Protein AF-A0A8C6WUB5-F1 (afdb_monomer)

Solvent-accessible surface area (backbone atoms only — not comparable to full-atom values): 18473 Å² total; per-residue (Å²): 115,66,67,62,53,52,53,52,47,49,54,52,22,46,50,54,48,37,72,74,33,97,86,48,92,74,78,55,70,72,46,49,56,50,35,52,40,45,75,73,72,44,92,75,86,84,92,67,65,88,89,70,55,73,64,54,35,66,64,42,42,39,58,31,35,44,65,63,60,76,37,96,78,56,79,78,88,82,89,70,97,44,68,73,57,48,53,50,53,39,56,57,39,53,76,66,70,48,93,76,68,76,88,84,84,77,73,90,77,53,92,38,50,48,80,46,61,32,78,42,89,47,92,69,67,71,89,48,47,67,57,56,51,46,42,72,74,41,48,77,73,41,69,26,34,41,34,36,22,87,41,73,70,49,25,52,52,55,45,53,49,54,38,61,79,64,71,65,86,61,97,78,41,39,62,46,74,41,44,88,88,48,55,68,71,56,50,52,54,50,54,45,10,54,68,70,79,44,54,40,32,37,38,29,17,32,72,70,78,51,81,96,67,83,42,49,61,24,32,33,25,37,27,50,40,77,61,51,39,64,64,55,46,54,60,54,48,64,42,27,27,64,71,64,45,79,15,39,26,36,38,36,38,44,71,88,77,81,80,44,39,69,70,43,52,51,60,74,65,51,88,76,78,80,53,96,45,69,70,57,42,65,67,43,53,77,77,51,79,74,80,69,67,79,71,70,71,94,71,91,76,87,78,82,79,74,132

Foldseek 3Di:
DVVVVVVVLLVVLQVVLVVLAPPAPDADPLLSVQLSCVLVVHDDDRPDDPPNPNLCSQLCNQSSCVSSVVDPGDDGDDDDDDPVVLVVSLVVSVSSPPVDDDDDDDDLDQPLEAEAEAEDAADDQVLCVVVLVQCVVQQLNDFAEEEADADPVVLVVNQVVSCVSNVDDDPQDLEDEEEPPDDPVRVVQVLCVLCPNGRHRYYRYHCVVFPPHARQGHQEFEYQADDQEPVSVSRRSSNHCNVVHRHYYYYYHRDPPPRHDPVSVCVNPPPPDHDDHVVCVVVCVVVDPPPPPVCPDDDDDDDDDDD

Mean predicted aligned error: 14.03 Å

Organism: NCBI:txid47308

Nearest PDB structures (foldseek):
  7aud-assembly5_D  TM=6.163E-01  e=2.482E-08  Homo sapiens
  5lst-assembly1_A  TM=5.371E-01  e=3.548E-08  Homo sapiens
  6znq-assembl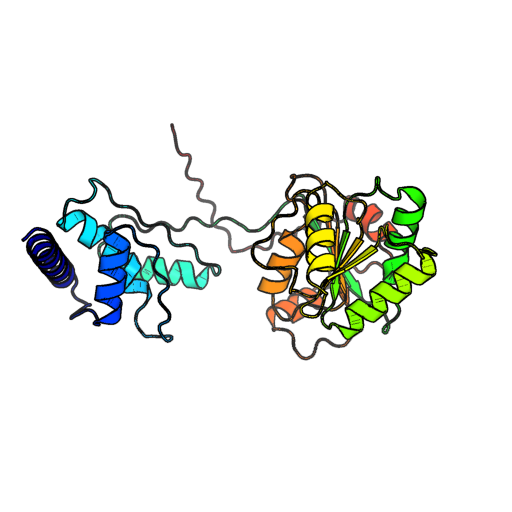y2_B  TM=6.019E-01  e=1.057E-06  Bacillus subtilis subsp. subtilis str. 168
  5suq-assembly1_C  TM=4.543E-01  e=2.741E-06  Saccharomyces cerevisiae S288C
  7nac-assembly1_x  TM=4.740E-01  e=1.145E-05  Saccharomyces cerevisiae BY4741

InterPro domains:
  IPR001650 Helicase, C-terminal domain-like [PF00271] (143-244)
  IPR001650 Helicase, C-terminal domain-like [PS51194] (134-289)
  IPR001650 Helicase, C-terminal domain-like [SM00490] (160-244)
  IPR011545 DEAD/DEAH-box helicase domain [PF00270] (29-99)
  IPR014001 Helicase superfamily 1/2, ATP-binding domain [PS51192] (35-201)
  IPR027417 P-loop containing nucleoside triphosphate hydrolase [G3DSA:3.40.50.300] (1-121)
  IPR027417 P-loop containing nucleoside triphosphate hydrolase [G3DSA:3.40.50.300] (122-303)
  IPR027417 P-loop containing nucleoside triphosphate hydrolase [SSF52540] (42-287)

Radius of gyration: 24.88 Å; Cα contacts (8 Å, |Δi|>4): 379; chains: 1; bounding box: 54×55×68 Å

pLDDT: mean 76.67, std 20.2, range [18.86, 96.81]

Structure (mmCIF, N/CA/C/O backbone):
data_AF-A0A8C6WUB5-F1
#
_entry.id   AF-A0A8C6WUB5-F1
#
loop_
_atom_site.group_PDB
_atom_site.id
_atom_site.type_symbol
_atom_site.label_atom_id
_atom_site.label_alt_id
_atom_site.label_comp_id
_atom_site.label_asym_id
_atom_site.label_entity_id
_atom_site.label_seq_id
_atom_site.pdbx_PDB_ins_code
_atom_site.Cartn_x
_atom_site.Cartn_y
_atom_site.Cartn_z
_atom_site.occupancy
_atom_site.B_iso_or_equiv
_atom_site.auth_seq_id
_atom_site.auth_comp_id
_atom_site.auth_asym_id
_atom_site.auth_atom_id
_atom_site.pdbx_PDB_model_num
ATOM 1 N N . MET A 1 1 ? -17.200 30.124 31.166 1.00 45.41 1 MET A N 1
ATOM 2 C CA . MET A 1 1 ? -18.625 29.744 31.334 1.00 45.41 1 MET A CA 1
ATOM 3 C C . MET A 1 1 ? -19.116 28.577 30.469 1.00 45.41 1 MET A C 1
ATOM 5 O O . MET A 1 1 ? -19.764 27.711 31.039 1.00 45.41 1 MET A O 1
ATOM 9 N N . ALA A 1 2 ? -18.930 28.533 29.138 1.00 54.34 2 ALA A N 1
ATOM 10 C CA . ALA A 1 2 ? -19.285 27.335 28.341 1.00 54.34 2 ALA A CA 1
ATOM 11 C C . ALA A 1 2 ? -18.199 26.245 28.452 1.00 54.34 2 ALA A C 1
ATOM 13 O O . ALA A 1 2 ? -18.484 25.154 28.923 1.00 54.34 2 ALA A O 1
ATOM 14 N N . HIS A 1 3 ? -16.939 26.619 28.202 1.00 58.00 3 HIS A N 1
ATOM 15 C CA . HIS A 1 3 ? -15.769 25.737 28.317 1.00 58.00 3 HIS A CA 1
ATOM 16 C C . HIS A 1 3 ? -15.613 25.081 29.704 1.00 58.00 3 HIS A C 1
ATOM 18 O O . HIS A 1 3 ? -15.389 23.886 29.802 1.00 58.00 3 HIS A O 1
ATOM 24 N N . GLU A 1 4 ? -15.810 25.834 30.794 1.00 58.75 4 GLU A N 1
ATOM 25 C CA . GLU A 1 4 ? -15.743 25.286 32.165 1.00 58.75 4 GLU A CA 1
ATOM 26 C C . GLU A 1 4 ? -16.877 24.295 32.478 1.00 58.75 4 GLU A C 1
ATOM 28 O O . GLU A 1 4 ? -16.713 23.403 33.310 1.00 58.75 4 GLU A O 1
ATOM 33 N N . ARG A 1 5 ? -18.045 24.445 31.833 1.00 61.06 5 ARG A N 1
ATOM 34 C CA . ARG A 1 5 ? -19.163 23.502 31.987 1.00 61.06 5 ARG A CA 1
ATOM 35 C C . ARG A 1 5 ? -18.895 22.210 31.221 1.00 61.06 5 ARG A C 1
ATOM 37 O O . ARG A 1 5 ? -19.166 21.142 31.765 1.00 61.06 5 ARG A O 1
ATOM 44 N N . ASP A 1 6 ? -18.323 22.308 30.024 1.00 69.88 6 ASP A N 1
ATOM 45 C CA . ASP A 1 6 ? -17.955 21.150 29.204 1.00 69.88 6 ASP A CA 1
ATOM 46 C C . ASP A 1 6 ? -16.796 20.354 29.823 1.00 69.88 6 ASP A C 1
ATOM 48 O O . ASP A 1 6 ? -16.875 19.130 29.910 1.00 69.88 6 ASP A O 1
ATOM 52 N N . GLU A 1 7 ? -15.786 21.031 30.373 1.00 76.88 7 GLU A N 1
ATOM 53 C CA . GLU A 1 7 ? -14.657 20.401 31.073 1.00 76.88 7 GLU A CA 1
ATOM 54 C C . GLU A 1 7 ? -15.108 19.685 32.363 1.00 76.88 7 GLU A C 1
ATOM 56 O O . GLU A 1 7 ? -14.663 18.578 32.682 1.00 76.88 7 GLU A O 1
ATOM 61 N N . SER A 1 8 ? -16.057 20.272 33.102 1.00 82.06 8 SER A N 1
ATOM 62 C CA . SER A 1 8 ? -16.662 19.636 34.280 1.00 82.06 8 SER A CA 1
ATOM 63 C C . SER A 1 8 ? -17.481 18.390 33.910 1.00 82.06 8 SER A C 1
ATOM 65 O O . SER A 1 8 ? -17.371 17.352 34.573 1.00 82.06 8 SER A O 1
ATOM 67 N N . LEU A 1 9 ? -18.259 18.463 32.825 1.00 89.81 9 LEU A N 1
ATOM 68 C CA . LEU A 1 9 ? -19.033 17.344 32.279 1.00 89.81 9 LEU A CA 1
ATOM 69 C C . LEU A 1 9 ? -18.133 16.208 31.786 1.00 89.81 9 LEU A C 1
ATOM 71 O O . LEU A 1 9 ? -18.390 15.048 32.114 1.00 89.81 9 LEU A O 1
ATOM 75 N N . PHE A 1 10 ? -17.070 16.531 31.049 1.00 93.56 10 PHE A N 1
ATOM 76 C CA . PHE A 1 10 ? -16.093 15.564 30.556 1.00 93.56 10 PHE A CA 1
ATOM 77 C C . PHE A 1 10 ? -15.430 14.807 31.708 1.00 93.56 10 PHE A C 1
ATOM 79 O O . PHE A 1 10 ? -15.490 13.577 31.759 1.00 93.56 10 PHE A O 1
ATOM 86 N N . ASN A 1 11 ? -14.877 15.526 32.688 1.00 92.81 11 ASN A N 1
ATOM 87 C CA . ASN A 1 11 ? -14.218 14.911 33.840 1.00 92.81 11 ASN A CA 1
ATOM 88 C C . ASN A 1 11 ? -15.180 14.035 34.660 1.00 92.81 11 ASN A C 1
ATOM 90 O O . ASN A 1 11 ? -14.819 12.934 35.079 1.00 92.81 11 ASN A O 1
ATOM 94 N N . SER A 1 12 ? -16.423 14.485 34.854 1.00 93.12 12 SER A N 1
ATOM 95 C CA . SER A 1 12 ? -17.469 13.694 35.515 1.00 93.12 12 SER A CA 1
ATOM 96 C C . SER A 1 12 ? -17.784 12.404 34.748 1.00 93.12 12 SER A C 1
ATOM 98 O O . SER A 1 12 ? -17.825 11.318 35.335 1.00 93.12 12 SER A O 1
ATOM 100 N N . ALA A 1 13 ? -17.934 12.491 33.425 1.00 94.06 13 ALA A N 1
ATOM 101 C CA . ALA A 1 13 ? -18.203 11.339 32.573 1.00 94.06 13 ALA A CA 1
ATOM 102 C C . ALA A 1 13 ? -17.044 10.337 32.571 1.00 94.06 13 ALA A C 1
ATOM 104 O O . ALA A 1 13 ? -17.283 9.139 32.720 1.00 94.06 13 ALA A O 1
ATOM 105 N N . VAL A 1 14 ? -15.798 10.807 32.466 1.00 94.06 14 VAL A N 1
ATOM 106 C CA . VAL A 1 14 ? -14.601 9.959 32.552 1.00 94.06 14 VAL A CA 1
ATOM 107 C C . VAL A 1 14 ? -14.557 9.233 33.891 1.00 94.06 14 VAL A C 1
ATOM 109 O O . VAL A 1 14 ? -14.418 8.013 33.907 1.00 94.06 14 VAL A O 1
ATOM 112 N N . ASN A 1 15 ? -14.744 9.942 35.006 1.00 92.56 15 ASN A N 1
ATOM 113 C CA . ASN A 1 15 ? -14.757 9.324 36.332 1.00 92.56 15 ASN A CA 1
ATOM 114 C C . ASN A 1 15 ? -15.881 8.291 36.473 1.00 92.56 15 ASN A C 1
ATOM 116 O O . ASN A 1 15 ? -15.654 7.214 37.020 1.00 92.56 15 ASN A O 1
ATOM 120 N N . SER A 1 16 ? -17.073 8.571 35.935 1.00 91.62 16 SER A N 1
ATOM 121 C CA . SER A 1 16 ? -18.156 7.584 35.915 1.00 91.62 16 SER A CA 1
ATOM 122 C C . SER A 1 16 ? -17.782 6.346 35.108 1.00 91.62 16 SER A C 1
ATOM 124 O O . SER A 1 16 ? -18.057 5.247 35.574 1.00 91.62 16 SER A O 1
ATOM 126 N N . VAL A 1 17 ? -17.172 6.501 33.929 1.00 91.50 17 VAL A N 1
ATOM 127 C CA . VAL A 1 17 ? -16.727 5.354 33.130 1.00 91.50 17 VAL A CA 1
ATOM 128 C C . VAL A 1 17 ? -15.672 4.565 33.892 1.00 91.50 17 VAL A C 1
ATOM 130 O O . VAL A 1 17 ? -15.807 3.358 33.986 1.00 91.50 17 VAL A O 1
ATOM 133 N N . LEU A 1 18 ? -14.661 5.214 34.468 1.00 91.19 18 LEU A N 1
ATOM 134 C CA . LEU A 1 18 ? -13.593 4.535 35.207 1.00 91.19 18 LEU A CA 1
ATOM 135 C C . LEU A 1 18 ? -14.113 3.768 36.429 1.00 91.19 18 LEU A C 1
ATOM 137 O O . LEU A 1 18 ? -13.651 2.661 36.677 1.00 91.19 18 LEU A O 1
ATOM 141 N N . ASN A 1 19 ? -15.109 4.301 37.142 1.00 88.56 19 ASN A N 1
ATOM 142 C CA . ASN A 1 19 ? -15.756 3.591 38.250 1.00 88.56 19 ASN A CA 1
ATOM 143 C C . ASN A 1 19 ? -16.492 2.322 37.793 1.00 88.56 19 ASN A C 1
ATOM 145 O O . ASN A 1 19 ? -16.552 1.351 38.542 1.00 88.56 19 ASN A O 1
ATOM 149 N N . ASP A 1 20 ? -17.008 2.316 36.561 1.00 86.00 20 ASP A N 1
ATOM 150 C CA . ASP A 1 20 ? -17.627 1.140 35.946 1.00 86.00 20 ASP A CA 1
ATOM 151 C C . ASP A 1 20 ? -16.561 0.120 35.453 1.00 86.00 20 ASP A C 1
ATOM 153 O O . ASP A 1 20 ? -16.904 -0.994 35.049 1.00 86.00 20 ASP A O 1
ATOM 157 N N . GLN A 1 21 ? -15.261 0.465 35.483 1.00 81.94 21 GLN A N 1
ATOM 158 C CA . GLN A 1 21 ? -14.147 -0.375 35.019 1.00 81.94 21 GLN A CA 1
ATOM 159 C C . GLN A 1 21 ? -13.254 -0.866 36.172 1.00 81.94 21 GLN A C 1
ATOM 161 O O . GLN A 1 21 ? -12.392 -0.152 36.678 1.00 81.94 21 GLN A O 1
ATOM 166 N N . ASN A 1 22 ? -13.334 -2.157 36.504 1.00 71.06 22 ASN A N 1
ATOM 167 C CA . ASN A 1 22 ? -12.573 -2.756 37.616 1.00 71.06 22 ASN A CA 1
ATOM 168 C C . ASN A 1 22 ? -11.036 -2.746 37.449 1.00 71.06 22 ASN A C 1
ATOM 170 O O . ASN A 1 22 ? -10.306 -2.998 38.409 1.00 71.06 22 ASN A O 1
ATOM 174 N N . HIS A 1 23 ? -10.522 -2.490 36.243 1.00 79.50 23 HIS A N 1
ATOM 175 C CA . HIS A 1 23 ? -9.097 -2.638 35.915 1.00 79.50 23 HIS A CA 1
ATOM 176 C C . HIS A 1 23 ? -8.373 -1.322 35.603 1.00 79.50 23 HIS A C 1
ATOM 178 O O . HIS A 1 23 ? -7.148 -1.327 35.466 1.00 79.50 23 HIS A O 1
ATOM 184 N N . ILE A 1 24 ? -9.085 -0.193 35.513 1.00 83.56 24 ILE A N 1
ATOM 185 C CA . ILE A 1 24 ? -8.497 1.101 35.145 1.00 83.56 24 ILE A CA 1
ATOM 186 C C . ILE A 1 24 ? -8.707 2.090 36.289 1.00 83.56 24 ILE A C 1
ATOM 188 O O . ILE A 1 24 ? -9.796 2.611 36.480 1.00 83.56 24 ILE A O 1
ATOM 192 N N . LYS A 1 25 ? -7.638 2.375 37.040 1.00 82.69 25 LYS A N 1
ATOM 193 C CA . LYS A 1 25 ? -7.703 3.293 38.190 1.00 82.69 25 LYS A CA 1
ATOM 194 C C . LYS A 1 25 ? -7.749 4.766 37.787 1.00 82.69 25 LYS A C 1
ATOM 196 O O . LYS A 1 25 ? -8.402 5.562 38.446 1.00 82.69 25 LYS A O 1
ATOM 201 N N . SER A 1 26 ? -7.001 5.139 36.752 1.00 90.25 26 SER A N 1
ATOM 202 C CA . SER A 1 26 ? -6.919 6.513 36.260 1.00 90.25 26 SER A CA 1
ATOM 203 C C . SER A 1 26 ? -6.359 6.554 34.841 1.00 90.25 26 SER A C 1
ATOM 205 O O . SER A 1 26 ? -5.682 5.623 34.393 1.00 90.25 26 SER A O 1
ATOM 207 N N . LEU A 1 27 ? -6.632 7.655 34.142 1.00 92.38 27 LEU A N 1
ATOM 208 C CA . LEU A 1 27 ? -6.002 7.981 32.867 1.00 92.38 27 LEU A CA 1
ATOM 209 C C . LEU A 1 27 ? -4.819 8.922 33.087 1.00 92.38 27 LEU A C 1
ATOM 211 O O . LEU A 1 27 ? -4.839 9.792 33.957 1.00 92.38 27 LEU A O 1
ATOM 215 N N . LYS A 1 28 ? -3.775 8.752 32.276 1.00 94.94 28 LYS A N 1
ATOM 216 C CA . LYS A 1 28 ? -2.637 9.675 32.243 1.00 94.94 28 LYS A CA 1
ATOM 217 C C . LYS A 1 28 ? -3.064 11.003 31.606 1.00 94.94 28 LYS A C 1
ATOM 219 O O . LYS A 1 28 ? -3.923 10.983 30.722 1.00 94.94 28 LYS A O 1
ATOM 224 N N . PRO A 1 29 ? -2.409 12.131 31.939 1.00 94.81 29 PRO A N 1
ATOM 225 C CA . PRO A 1 29 ? -2.760 13.442 31.389 1.00 94.81 29 PRO A CA 1
ATOM 226 C C . PRO A 1 29 ? -2.837 13.457 29.859 1.00 94.81 29 PRO A C 1
ATOM 228 O O . PRO A 1 29 ? -3.822 13.906 29.293 1.00 94.81 29 PRO A O 1
ATOM 231 N N . GLN A 1 30 ? -1.862 12.850 29.176 1.00 95.38 30 GLN A N 1
ATOM 232 C CA . GLN A 1 30 ? -1.833 12.805 27.711 1.00 95.38 30 GLN A CA 1
ATOM 233 C C . GLN A 1 30 ? -2.962 11.952 27.109 1.00 95.38 30 GLN A C 1
ATOM 235 O O . GLN A 1 30 ? -3.365 12.192 25.976 1.00 95.38 30 GLN A O 1
ATOM 240 N N . GLN A 1 31 ? -3.467 10.950 27.839 1.00 96.00 31 GLN A N 1
ATOM 241 C CA . GLN A 1 31 ? -4.625 10.165 27.399 1.00 96.00 31 GLN A CA 1
ATOM 242 C C . GLN A 1 31 ? -5.916 10.970 27.546 1.00 96.00 31 GLN A C 1
ATOM 244 O O . GLN A 1 31 ? -6.752 10.901 26.655 1.00 96.00 31 GLN A O 1
ATOM 249 N N . LEU A 1 32 ? -6.055 11.737 28.636 1.00 95.31 32 LEU A N 1
ATOM 250 C CA . LEU A 1 32 ? -7.195 12.631 28.858 1.00 95.31 32 LEU A CA 1
ATOM 251 C C . LEU A 1 32 ? -7.261 13.707 27.780 1.00 95.31 32 LEU A C 1
ATOM 253 O O . LEU A 1 32 ? -8.278 13.807 27.108 1.00 95.31 32 LEU A O 1
ATOM 257 N N . THR A 1 33 ? -6.154 14.415 27.540 1.00 95.06 33 THR A N 1
ATOM 258 C CA . THR A 1 33 ? -6.078 15.452 26.501 1.00 95.06 33 THR A CA 1
ATOM 259 C C . THR A 1 33 ? -6.422 14.897 25.118 1.00 95.06 33 THR A C 1
ATOM 261 O O . THR A 1 33 ? -7.192 15.500 24.381 1.00 95.06 33 THR A O 1
ATOM 264 N N . ALA A 1 34 ? -5.888 13.722 24.763 1.00 95.94 34 ALA A N 1
ATOM 265 C CA . ALA A 1 34 ? -6.181 13.094 23.477 1.00 95.94 34 ALA A CA 1
ATOM 266 C C . ALA A 1 34 ? -7.645 12.639 23.359 1.00 95.94 34 ALA A C 1
ATOM 268 O O . ALA A 1 34 ? -8.239 12.758 22.292 1.00 95.94 34 ALA A O 1
ATOM 269 N N . LEU A 1 35 ? -8.224 12.109 24.440 1.00 95.75 35 LEU A N 1
ATOM 270 C CA . LEU A 1 35 ? -9.618 11.674 24.479 1.00 95.75 35 LEU A CA 1
ATOM 271 C C . LEU A 1 35 ? -10.583 12.862 24.389 1.00 95.75 35 LEU A C 1
ATOM 273 O O . LEU A 1 35 ? -11.555 12.793 23.642 1.00 95.75 35 LEU A O 1
ATOM 277 N N . GLU A 1 36 ? -10.312 13.936 25.124 1.00 95.38 36 GLU A N 1
ATOM 278 C CA . GLU A 1 36 ? -11.108 15.163 25.105 1.00 95.38 36 GLU A CA 1
ATOM 279 C C . GLU A 1 36 ? -11.111 15.791 23.709 1.00 95.38 36 GLU A C 1
ATOM 281 O O . GLU A 1 36 ? -12.179 15.981 23.132 1.00 95.38 36 GLU A O 1
ATOM 286 N N . ALA A 1 37 ? -9.930 15.996 23.113 1.00 94.19 37 ALA A N 1
ATOM 287 C CA . ALA A 1 37 ? -9.803 16.517 21.752 1.00 94.19 37 ALA A CA 1
ATOM 288 C C . ALA A 1 37 ? -10.533 15.629 20.724 1.00 94.19 37 ALA A C 1
ATOM 290 O O . ALA A 1 37 ? -11.285 16.124 19.883 1.00 94.19 37 ALA A O 1
ATOM 291 N N . PHE A 1 38 ? -10.400 14.301 20.841 1.00 93.50 38 PHE A N 1
ATOM 292 C CA . PHE A 1 38 ? -11.095 13.354 19.965 1.00 93.50 38 PHE A CA 1
ATOM 293 C C . PHE A 1 38 ? -12.627 13.463 20.078 1.00 93.50 38 PHE A C 1
ATOM 295 O O . PHE A 1 38 ? -13.327 13.463 19.064 1.00 93.50 38 PHE A O 1
ATOM 302 N N . LEU A 1 39 ? -13.173 13.589 21.294 1.00 93.50 39 LEU A N 1
ATOM 303 C CA . LEU A 1 39 ? -14.618 13.750 21.513 1.00 93.50 39 LEU A CA 1
ATOM 304 C C . LEU A 1 39 ? -15.140 15.127 21.083 1.00 93.50 39 LEU A C 1
ATOM 306 O O . LEU A 1 39 ? -16.286 15.226 20.636 1.00 93.50 39 LEU A O 1
ATOM 310 N N . SER A 1 40 ? -14.287 16.150 21.132 1.00 91.38 40 SER A N 1
ATOM 311 C CA . SER A 1 40 ? -14.532 17.492 20.590 1.00 91.38 40 SER A CA 1
ATOM 312 C C . SER A 1 40 ? -14.463 17.562 19.059 1.00 91.38 40 SER A C 1
ATOM 314 O O . SER A 1 40 ? -14.666 18.632 18.489 1.00 91.38 40 SER A O 1
ATOM 316 N N . LYS A 1 41 ? -14.273 16.418 18.382 1.00 90.38 41 LYS A N 1
ATOM 317 C CA . LYS A 1 41 ? -14.181 16.276 16.917 1.00 90.38 41 LYS A CA 1
ATOM 318 C C . LYS A 1 41 ? -12.928 16.914 16.311 1.00 90.38 41 LYS A C 1
ATOM 320 O O . LYS A 1 41 ? -12.950 17.320 15.151 1.00 90.38 41 LYS A O 1
ATOM 325 N N . GLU A 1 42 ? -11.848 16.991 17.078 1.00 91.62 42 GLU A N 1
ATOM 326 C CA . GLU A 1 42 ? -10.545 17.419 16.577 1.00 91.62 42 GLU A CA 1
ATOM 327 C C . GLU A 1 42 ? -9.743 16.230 16.029 1.00 91.62 42 GLU A C 1
ATOM 329 O O . GLU A 1 42 ? -9.853 15.099 16.515 1.00 91.62 42 GLU A O 1
ATOM 334 N N . ASP A 1 43 ? -8.894 16.493 15.033 1.00 91.81 43 ASP A N 1
ATOM 335 C CA . ASP A 1 43 ? -7.938 15.509 14.530 1.00 91.81 43 ASP A CA 1
ATOM 336 C C . ASP A 1 43 ? -6.780 15.346 15.525 1.00 91.81 43 ASP A C 1
ATOM 338 O O . ASP A 1 43 ? -5.991 16.265 15.754 1.00 91.81 43 ASP A O 1
ATOM 342 N N . VAL A 1 44 ? -6.647 14.151 16.106 1.00 90.75 44 VAL A N 1
ATOM 343 C CA . VAL A 1 44 ? -5.650 13.871 17.150 1.00 90.75 44 VAL A CA 1
ATOM 344 C C . VAL A 1 44 ? -4.530 12.977 16.627 1.00 90.75 44 VAL A C 1
ATOM 346 O O . VAL A 1 44 ? -4.747 11.816 16.277 1.00 90.75 44 VAL A O 1
ATOM 349 N N . PHE A 1 45 ? -3.291 13.476 16.674 1.00 93.81 45 PHE A N 1
ATOM 350 C CA . PHE A 1 45 ? -2.088 12.678 16.425 1.00 93.81 45 PHE A CA 1
ATOM 351 C C . PHE A 1 45 ? -1.333 12.377 17.730 1.00 93.81 45 PHE A C 1
ATOM 353 O O . PHE A 1 45 ? -0.536 13.177 18.219 1.00 93.81 45 PHE A O 1
ATOM 360 N N . ALA A 1 46 ? -1.586 11.202 18.316 1.00 88.69 46 ALA A N 1
ATOM 361 C CA . ALA A 1 46 ? -1.027 10.811 19.612 1.00 88.69 46 ALA A CA 1
ATOM 362 C C . ALA A 1 46 ? 0.337 10.097 19.490 1.00 88.69 46 ALA A C 1
ATOM 364 O O . ALA A 1 46 ? 0.411 8.871 19.353 1.00 88.69 46 ALA A O 1
ATOM 365 N N . LEU A 1 47 ? 1.436 10.848 19.618 1.00 91.94 47 LEU A N 1
ATOM 366 C CA . LEU A 1 47 ? 2.798 10.300 19.650 1.00 91.94 47 LEU A CA 1
ATOM 367 C C . LEU A 1 47 ? 3.191 9.854 21.071 1.00 91.94 47 LEU A C 1
ATOM 369 O O . LEU A 1 47 ? 3.807 10.597 21.832 1.00 91.94 47 LEU A O 1
ATOM 373 N N . LEU A 1 48 ? 2.825 8.624 21.440 1.00 89.50 48 LEU A N 1
ATOM 374 C CA . LEU A 1 48 ? 3.076 8.057 22.774 1.00 89.50 48 LEU A CA 1
ATOM 375 C C . LEU A 1 48 ? 3.882 6.745 22.674 1.00 89.50 48 LEU A C 1
ATOM 377 O O . LEU A 1 48 ? 3.671 5.978 21.728 1.00 89.50 48 LEU A O 1
ATOM 381 N N . PRO A 1 49 ? 4.762 6.415 23.641 1.00 83.44 49 PRO A N 1
ATOM 382 C CA . PRO A 1 49 ? 5.601 5.215 23.580 1.00 83.44 49 PRO A CA 1
ATOM 383 C C . PRO A 1 49 ? 4.792 3.909 23.664 1.00 83.44 49 PRO A C 1
ATOM 385 O O . PRO A 1 49 ? 3.612 3.880 24.041 1.00 83.44 49 PRO A O 1
ATOM 388 N N . THR A 1 50 ? 5.395 2.791 23.260 1.00 78.00 50 THR A N 1
ATOM 389 C CA . THR A 1 50 ? 4.800 1.450 23.412 1.00 78.00 50 THR A CA 1
ATOM 390 C C . THR A 1 50 ? 4.542 1.150 24.892 1.00 78.00 50 THR A C 1
ATOM 392 O O . THR A 1 50 ? 5.281 1.602 25.759 1.00 78.00 50 THR A O 1
ATOM 395 N N . GLY A 1 51 ? 3.438 0.465 25.202 1.00 81.38 51 GLY A N 1
ATOM 396 C CA . GLY A 1 51 ? 3.023 0.210 26.589 1.00 81.38 51 GLY A CA 1
ATOM 397 C C . GLY A 1 51 ? 2.411 1.414 27.319 1.00 81.38 51 GLY A C 1
ATOM 398 O O . GLY A 1 51 ? 1.918 1.263 28.431 1.00 81.38 51 GLY A O 1
ATOM 399 N N . PHE A 1 52 ? 2.354 2.606 26.706 1.00 87.38 52 PHE A N 1
ATOM 400 C CA . PHE A 1 52 ? 1.766 3.783 27.360 1.00 87.38 52 PHE A CA 1
ATOM 401 C C . PHE A 1 52 ? 0.260 3.649 27.642 1.00 87.38 52 PHE A C 1
ATOM 403 O O . PHE A 1 52 ? -0.247 4.360 28.508 1.00 87.38 52 PHE A O 1
ATOM 410 N N . GLY A 1 53 ? -0.428 2.739 26.942 1.00 89.06 53 GLY A N 1
ATOM 411 C CA . GLY A 1 53 ? -1.880 2.558 27.016 1.00 89.06 53 GLY A CA 1
ATOM 412 C C . GLY A 1 53 ? -2.646 3.365 25.965 1.00 89.06 53 GLY A C 1
ATOM 413 O O . GLY A 1 53 ? -3.755 3.811 26.230 1.00 89.06 53 GLY A O 1
ATOM 414 N N . LYS A 1 54 ? -2.057 3.586 24.779 1.00 92.19 54 LYS A N 1
ATOM 415 C CA . LYS A 1 54 ? -2.675 4.355 23.679 1.00 92.19 54 LYS A CA 1
ATOM 416 C C . LYS A 1 54 ? -4.093 3.884 23.336 1.00 92.19 54 LYS A C 1
ATOM 418 O O . LYS A 1 54 ? -4.954 4.714 23.081 1.00 92.19 54 LYS A O 1
ATOM 423 N N . SER A 1 55 ? -4.335 2.572 23.381 1.00 90.69 55 SER A N 1
ATOM 424 C CA . SER A 1 55 ? -5.634 1.981 23.050 1.00 90.69 55 SER A CA 1
ATOM 425 C C . SER A 1 55 ? -6.785 2.467 23.923 1.00 90.69 55 SER A C 1
ATOM 427 O O . SER A 1 55 ? -7.898 2.613 23.427 1.00 90.69 55 SER A O 1
ATOM 429 N N . LEU A 1 56 ? -6.509 2.809 25.186 1.00 91.31 56 LEU A N 1
ATOM 430 C CA . LEU A 1 56 ? -7.532 3.293 26.115 1.00 91.31 56 LEU A CA 1
ATOM 431 C C . LEU A 1 56 ? -8.224 4.565 25.617 1.00 91.31 56 LEU A C 1
ATOM 433 O O . LEU A 1 56 ? -9.390 4.772 25.931 1.00 91.31 56 LEU A O 1
ATOM 437 N N . ILE A 1 57 ? -7.534 5.382 24.813 1.00 92.69 57 ILE A N 1
ATOM 438 C CA . ILE A 1 57 ? -8.085 6.619 24.248 1.00 92.69 57 ILE A CA 1
ATOM 439 C C . ILE A 1 57 ? -9.310 6.287 23.384 1.00 92.69 57 ILE A C 1
ATOM 441 O O . ILE A 1 57 ? -10.408 6.755 23.660 1.00 92.69 57 ILE A O 1
ATOM 445 N N . TYR A 1 58 ? -9.162 5.415 22.385 1.00 90.94 58 TYR A N 1
ATOM 446 C CA . TYR A 1 58 ? -10.269 5.065 21.489 1.00 90.94 58 TYR A CA 1
ATOM 447 C C . TYR A 1 58 ? -11.211 3.995 22.063 1.00 90.94 58 TYR A C 1
ATOM 449 O O . TYR A 1 58 ? -12.372 3.936 21.665 1.00 90.94 58 TYR A O 1
ATOM 457 N N . GLN A 1 59 ? -10.754 3.167 23.010 1.00 90.50 59 GLN A N 1
ATOM 458 C CA . GLN A 1 59 ? -11.596 2.162 23.674 1.00 90.50 59 GLN A CA 1
ATOM 459 C C . GLN A 1 59 ? -12.593 2.788 24.661 1.00 90.50 59 GLN A C 1
ATOM 461 O O . GLN A 1 59 ? -13.732 2.332 24.741 1.00 90.50 59 GLN A O 1
ATOM 466 N N . LEU A 1 60 ? -12.199 3.835 25.397 1.00 91.69 60 LEU A N 1
ATOM 467 C CA . LEU A 1 60 ? -13.092 4.520 26.341 1.00 91.69 60 LEU A CA 1
ATOM 468 C C . LEU A 1 60 ? -13.956 5.594 25.676 1.00 91.69 60 LEU A C 1
ATOM 470 O O . LEU A 1 60 ? -15.025 5.910 26.198 1.00 91.69 60 LEU A O 1
ATOM 474 N N . ALA A 1 61 ? -13.544 6.117 24.517 1.00 93.25 61 ALA A N 1
ATOM 475 C CA . ALA A 1 61 ? -14.288 7.127 23.767 1.00 93.25 61 ALA A CA 1
ATOM 476 C C . ALA A 1 61 ? -15.795 6.842 23.614 1.00 93.25 61 ALA A C 1
ATOM 478 O O . ALA A 1 61 ? -16.581 7.719 23.977 1.00 93.25 61 ALA A O 1
ATOM 479 N N . PRO A 1 62 ? -16.258 5.656 23.165 1.00 91.69 62 PRO A N 1
ATOM 480 C CA . PRO A 1 62 ? -17.693 5.415 23.027 1.00 91.69 62 PRO A CA 1
ATOM 481 C C . PRO A 1 62 ? -18.422 5.383 24.380 1.00 91.69 62 PRO A C 1
ATOM 483 O O . PRO A 1 62 ? -19.569 5.816 24.466 1.00 91.69 62 PRO A O 1
ATOM 486 N N . LEU A 1 63 ? -17.768 4.936 25.456 1.00 90.12 63 LEU A N 1
ATOM 487 C CA . LEU A 1 63 ? -18.358 4.914 26.799 1.00 90.12 63 LEU A CA 1
ATOM 488 C C . LEU A 1 63 ? -18.522 6.330 27.355 1.00 90.12 63 LEU A C 1
ATOM 490 O O . LEU A 1 63 ? -19.596 6.687 27.842 1.00 90.12 63 LEU A O 1
ATOM 494 N N . VAL A 1 64 ? -17.475 7.149 27.240 1.00 93.12 64 VAL A N 1
ATOM 495 C CA . VAL A 1 64 ? -17.485 8.541 27.707 1.00 93.12 64 VAL A CA 1
ATOM 496 C C . VAL A 1 64 ? -18.472 9.362 26.881 1.00 93.12 64 VAL A C 1
ATOM 498 O O . VAL A 1 64 ? -19.307 10.058 27.452 1.00 93.12 64 VAL A O 1
ATOM 501 N N . ALA A 1 65 ? -18.488 9.188 25.558 1.00 92.44 65 ALA A N 1
ATOM 502 C CA . ALA A 1 65 ? -19.454 9.841 24.680 1.00 92.44 65 ALA A CA 1
ATOM 503 C C . ALA A 1 65 ? -20.910 9.487 25.027 1.00 92.44 65 ALA A C 1
ATOM 505 O O . ALA A 1 65 ? -21.781 10.358 24.980 1.00 92.44 65 ALA A O 1
ATOM 506 N N . LYS A 1 66 ? -21.177 8.228 25.408 1.00 90.19 66 LYS A N 1
ATOM 507 C CA . LYS A 1 66 ? -22.500 7.779 25.870 1.00 90.19 66 LYS A CA 1
ATOM 508 C C . LYS A 1 66 ? -22.884 8.451 27.192 1.00 90.19 66 LYS A C 1
ATOM 510 O O . LYS A 1 66 ? -24.003 8.940 27.306 1.00 90.19 66 LYS A O 1
ATOM 515 N N . LYS A 1 67 ? -21.972 8.525 28.171 1.00 91.50 67 LYS A N 1
ATOM 516 C CA . LYS A 1 67 ? -22.213 9.194 29.470 1.00 91.50 67 LYS A CA 1
ATOM 517 C C . LYS A 1 67 ? -22.427 10.701 29.318 1.00 91.50 67 LYS A C 1
ATOM 519 O O . LYS A 1 67 ? -23.298 11.259 29.975 1.00 91.50 67 LYS A O 1
ATOM 524 N N . MET A 1 68 ? -21.692 11.339 28.411 1.00 93.06 68 MET A N 1
ATOM 525 C CA . MET A 1 68 ? -21.866 12.751 28.055 1.00 93.06 68 MET A CA 1
ATOM 526 C C . MET A 1 68 ? -23.103 13.010 27.181 1.00 93.06 68 MET A C 1
ATOM 528 O O . MET A 1 68 ? -23.387 14.157 26.857 1.00 93.06 68 MET A O 1
ATOM 532 N N . SER A 1 69 ? -23.846 11.968 26.785 1.00 92.25 69 SER A N 1
ATOM 533 C CA . SER A 1 69 ? -24.998 12.068 25.877 1.00 92.25 69 SER A CA 1
ATOM 534 C C . SER A 1 69 ? -24.676 12.741 24.531 1.00 92.25 69 SER A C 1
ATOM 536 O O . SER A 1 69 ? -25.558 13.324 23.905 1.00 92.25 69 SER A O 1
ATOM 538 N N . LEU A 1 70 ? -23.427 12.633 24.056 1.00 88.69 70 LEU A N 1
ATOM 539 C CA . LEU A 1 70 ? -23.000 13.201 22.767 1.00 88.69 70 LEU A CA 1
ATOM 540 C C . LEU A 1 70 ? -23.648 12.470 21.586 1.00 88.69 70 LEU A C 1
ATOM 542 O O . LEU A 1 70 ? -23.958 13.077 20.563 1.00 88.69 70 LEU A O 1
ATOM 546 N N . TYR A 1 71 ? -23.862 11.160 21.733 1.00 85.31 71 TYR A N 1
ATOM 547 C CA . TYR A 1 71 ? -24.463 10.301 20.718 1.00 85.31 71 TYR A CA 1
ATOM 548 C C . TYR A 1 71 ? -25.360 9.248 21.365 1.00 85.31 71 TYR A C 1
ATOM 550 O O . TYR A 1 71 ? -25.052 8.724 22.434 1.00 85.31 71 TYR A O 1
ATOM 558 N N . LYS A 1 72 ? -26.441 8.873 20.671 1.00 83.25 72 LYS A N 1
ATOM 559 C CA . LYS A 1 72 ? -27.355 7.809 21.115 1.00 83.25 72 LYS A CA 1
ATOM 560 C C . LYS A 1 72 ? -26.667 6.437 21.149 1.00 83.25 72 LYS A C 1
ATOM 562 O O . LYS A 1 72 ? -26.810 5.711 22.124 1.00 83.25 72 LYS A O 1
ATOM 567 N N . ASN A 1 73 ? -25.913 6.120 20.092 1.00 84.12 73 ASN A N 1
ATOM 568 C CA . ASN A 1 73 ? -25.184 4.861 19.908 1.00 84.12 73 ASN A CA 1
ATOM 569 C C . ASN A 1 73 ? -23.777 5.159 19.357 1.00 84.12 73 ASN A C 1
ATOM 571 O O . ASN A 1 73 ? -23.577 5.095 18.143 1.00 84.12 73 ASN A O 1
ATOM 575 N N . PRO A 1 74 ? -22.817 5.564 20.202 1.00 86.25 74 PRO A N 1
ATOM 576 C CA . PRO A 1 74 ? -21.468 5.875 19.746 1.00 86.25 74 PRO A CA 1
ATOM 577 C C . PRO A 1 74 ? -20.742 4.611 19.269 1.00 86.25 74 PRO A C 1
ATOM 579 O O . PRO A 1 74 ? -20.721 3.594 19.962 1.00 86.25 74 PRO A O 1
ATOM 582 N N . VAL A 1 75 ? -20.120 4.696 18.093 1.00 85.81 75 VAL A N 1
ATOM 583 C CA . VAL A 1 75 ? -19.315 3.630 17.483 1.00 85.81 75 VAL A CA 1
ATOM 584 C C . VAL A 1 75 ? -17.940 4.193 17.159 1.00 85.81 75 VAL A C 1
ATOM 586 O O . VAL A 1 75 ? -17.830 5.300 16.636 1.00 85.81 75 VAL A O 1
ATOM 589 N N . VAL A 1 76 ? -16.895 3.419 17.447 1.00 87.25 76 VAL A N 1
ATOM 590 C CA . VAL A 1 76 ? -15.520 3.735 17.055 1.00 87.25 76 VAL A CA 1
ATOM 591 C C . VAL A 1 76 ? -15.018 2.647 16.120 1.00 87.25 76 VAL A C 1
ATOM 593 O O . VAL A 1 76 ? -15.088 1.462 16.443 1.00 87.25 76 VAL A O 1
ATOM 596 N N . VAL A 1 77 ? -14.507 3.057 14.961 1.00 86.50 77 VAL A N 1
ATOM 597 C CA . VAL A 1 77 ? -13.857 2.164 14.000 1.00 86.50 77 VAL A CA 1
ATOM 598 C C . VAL A 1 77 ? -12.352 2.248 14.215 1.00 86.50 77 VAL A C 1
ATOM 600 O O . VAL A 1 77 ? -11.766 3.324 14.119 1.00 86.50 77 VAL A O 1
ATOM 603 N N . VAL A 1 78 ? -11.726 1.108 14.506 1.00 83.88 78 VAL A N 1
ATOM 604 C CA . VAL A 1 78 ? -10.275 1.002 14.696 1.00 83.88 78 VAL A CA 1
ATOM 605 C C . VAL A 1 78 ? -9.689 0.228 13.525 1.00 83.88 78 VAL A C 1
ATOM 607 O O . VAL A 1 78 ? -10.007 -0.943 13.328 1.00 83.88 78 VAL A O 1
ATOM 610 N N . VAL A 1 79 ? -8.819 0.876 12.754 1.00 79.38 79 VAL A N 1
ATOM 611 C CA . VAL A 1 79 ? -8.097 0.237 11.648 1.00 79.38 79 VAL A CA 1
ATOM 612 C C . VAL A 1 79 ? -6.762 -0.284 12.173 1.00 79.38 79 VAL A C 1
ATOM 614 O O . VAL A 1 79 ? -5.983 0.471 12.754 1.00 79.38 79 VAL A O 1
ATOM 617 N N . SER A 1 80 ? -6.497 -1.577 11.986 1.00 71.75 80 SER A N 1
ATOM 618 C CA . SER A 1 80 ? -5.269 -2.233 12.441 1.00 71.75 80 SER A CA 1
ATOM 619 C C . SER A 1 80 ? -4.720 -3.158 11.351 1.00 71.75 80 SER A C 1
ATOM 621 O O . SER A 1 80 ? -5.507 -3.868 10.729 1.00 71.75 80 SER A O 1
ATOM 623 N N . PRO A 1 81 ? -3.397 -3.169 11.100 1.00 54.06 81 PRO A N 1
ATOM 624 C CA . PRO A 1 81 ? -2.814 -3.944 10.005 1.00 54.06 81 PRO A CA 1
ATOM 625 C C . PRO A 1 81 ? -2.649 -5.442 10.309 1.00 54.06 81 PRO A C 1
ATOM 627 O O . PRO A 1 81 ? -2.467 -6.228 9.384 1.00 54.06 81 PRO A O 1
ATOM 630 N N . LEU A 1 82 ? -2.679 -5.856 11.582 1.00 64.38 82 LEU A N 1
ATOM 631 C CA . LEU A 1 82 ? -2.335 -7.222 11.996 1.00 64.38 82 LEU A CA 1
ATOM 632 C C . LEU A 1 82 ? -3.500 -7.904 12.714 1.00 64.38 82 LEU A C 1
ATOM 634 O O . LEU A 1 82 ? -3.991 -7.390 13.717 1.00 64.38 82 LEU A O 1
ATOM 638 N N . LEU A 1 83 ? -3.857 -9.116 12.274 1.00 63.69 83 LEU A N 1
ATOM 639 C CA . LEU A 1 83 ? -4.907 -9.935 12.898 1.00 63.69 83 LEU A CA 1
ATOM 640 C C . LEU A 1 83 ? -4.663 -10.164 14.392 1.00 63.69 83 LEU A C 1
ATOM 642 O O . LEU A 1 83 ? -5.554 -9.914 15.195 1.00 63.69 83 LEU A O 1
ATOM 646 N N . ALA A 1 84 ? -3.439 -10.538 14.777 1.00 65.56 84 ALA A N 1
ATOM 647 C CA . ALA A 1 84 ? -3.082 -10.739 16.183 1.00 65.56 84 ALA A CA 1
ATOM 648 C C . ALA A 1 84 ? -3.310 -9.471 17.027 1.00 65.56 84 ALA A C 1
ATOM 650 O O . ALA A 1 84 ? -3.743 -9.545 18.176 1.00 65.56 84 ALA A O 1
ATOM 651 N N . LEU A 1 85 ? -3.067 -8.288 16.444 1.00 71.38 85 LEU A N 1
ATOM 652 C CA . LEU A 1 85 ? -3.329 -7.022 17.119 1.00 71.38 85 LEU A CA 1
ATOM 653 C C . LEU A 1 85 ? -4.835 -6.754 17.219 1.00 71.38 85 LEU A C 1
ATOM 655 O O . LEU A 1 85 ? -5.289 -6.313 18.270 1.00 71.38 85 LEU A O 1
ATOM 659 N N . MET A 1 86 ? -5.614 -7.050 16.175 1.00 74.62 86 MET A N 1
ATOM 660 C CA . MET A 1 86 ? -7.078 -6.935 16.197 1.00 74.62 86 MET A CA 1
ATOM 661 C C . MET A 1 86 ? -7.703 -7.850 17.258 1.00 74.62 86 MET A C 1
ATOM 663 O O . MET A 1 86 ? -8.523 -7.389 18.050 1.00 74.62 86 MET A O 1
ATOM 667 N N . GLU A 1 87 ? -7.283 -9.115 17.321 1.00 75.44 87 GLU A N 1
ATOM 668 C CA . GLU A 1 87 ? -7.725 -10.087 18.330 1.00 75.44 87 GLU A CA 1
ATOM 669 C C . GLU A 1 87 ? -7.407 -9.603 19.745 1.00 75.44 87 GLU A C 1
ATOM 671 O O . GLU A 1 87 ? -8.269 -9.634 20.629 1.00 75.44 87 GLU A O 1
ATOM 676 N N . GLN A 1 88 ? -6.196 -9.077 19.953 1.00 80.00 88 GLN A N 1
ATOM 677 C CA . GLN A 1 88 ? -5.813 -8.476 21.224 1.00 80.00 88 GLN A CA 1
ATOM 678 C C . GLN A 1 88 ? -6.694 -7.262 21.561 1.00 80.00 88 GLN A C 1
ATOM 680 O O . GLN A 1 88 ? -7.172 -7.161 22.690 1.00 80.00 88 GLN A O 1
ATOM 685 N N . GLN A 1 89 ? -6.954 -6.356 20.610 1.00 81.62 89 GLN A N 1
ATOM 686 C CA . GLN A 1 89 ? -7.808 -5.184 20.848 1.00 81.62 89 GLN A CA 1
ATOM 687 C C . GLN A 1 89 ? -9.245 -5.576 21.206 1.00 81.62 89 GLN A C 1
ATOM 689 O O . GLN A 1 89 ? -9.823 -4.970 22.107 1.00 81.62 89 GLN A O 1
ATOM 694 N N . VAL A 1 90 ? -9.816 -6.582 20.538 1.00 83.56 90 VAL A N 1
ATOM 695 C CA . VAL A 1 90 ? -11.168 -7.077 20.836 1.00 83.56 90 VAL A CA 1
ATOM 696 C C . VAL A 1 90 ? -11.218 -7.774 22.187 1.00 83.56 90 VAL A C 1
ATOM 698 O O . VAL A 1 90 ? -12.140 -7.529 22.965 1.00 83.56 90 VAL A O 1
ATOM 701 N N . THR A 1 91 ? -10.199 -8.567 22.514 1.00 83.62 91 THR A N 1
ATOM 702 C CA . THR A 1 91 ? -10.085 -9.200 23.832 1.00 83.62 91 THR A CA 1
ATOM 703 C C . THR A 1 91 ? -10.039 -8.149 24.939 1.00 83.62 91 THR A C 1
ATOM 705 O O . THR A 1 91 ? -10.799 -8.242 25.899 1.00 83.62 91 THR A O 1
ATOM 708 N N . GLU A 1 92 ? -9.216 -7.107 24.803 1.00 83.69 92 GLU A N 1
ATOM 709 C CA . GLU A 1 92 ? -9.164 -6.015 25.784 1.00 83.69 92 GLU A CA 1
ATOM 710 C C . GLU A 1 92 ? -10.472 -5.212 25.833 1.00 83.69 92 GLU 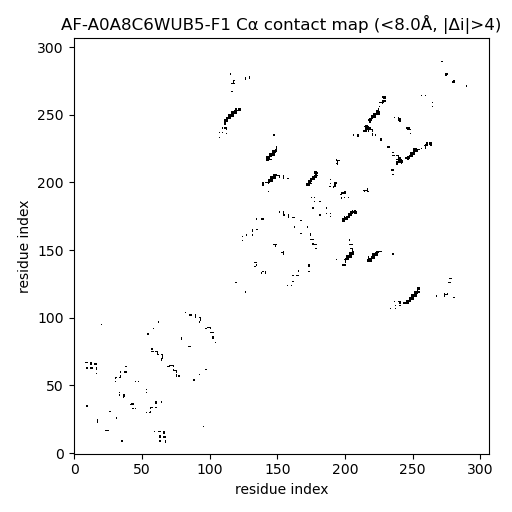A C 1
ATOM 712 O O . GLU A 1 92 ? -10.957 -4.904 26.918 1.00 83.69 92 GLU A O 1
ATOM 717 N N . ALA A 1 93 ? -11.103 -4.936 24.689 1.00 82.69 93 ALA A N 1
ATOM 718 C CA . ALA A 1 93 ? -12.390 -4.241 24.636 1.00 82.69 93 ALA A CA 1
ATOM 719 C C . ALA A 1 93 ? -13.517 -5.032 25.324 1.00 82.69 93 ALA A C 1
ATOM 721 O O . ALA A 1 93 ? -14.355 -4.441 26.005 1.00 82.69 93 ALA A O 1
ATOM 722 N N . SER A 1 94 ? -13.516 -6.364 25.207 1.00 80.00 94 SER A N 1
ATOM 723 C CA . SER A 1 94 ? -14.498 -7.228 25.876 1.00 80.00 94 SER A CA 1
ATOM 724 C C . SER A 1 94 ? -14.416 -7.139 27.406 1.00 80.00 94 SER A C 1
ATOM 726 O O . SER A 1 94 ? -15.443 -7.195 28.081 1.00 80.00 94 SER A O 1
ATOM 728 N N . LYS A 1 95 ? -13.218 -6.892 27.958 1.00 82.31 95 LYS A N 1
ATOM 729 C CA . LYS A 1 95 ? -13.013 -6.653 29.398 1.00 82.31 95 LYS A CA 1
ATOM 730 C C . LYS A 1 95 ? -13.581 -5.311 29.866 1.00 82.31 95 LYS A C 1
ATOM 732 O O . LYS A 1 95 ? -13.765 -5.133 31.064 1.00 82.31 95 LYS A O 1
ATOM 737 N N . LEU A 1 96 ? -13.850 -4.382 28.944 1.00 77.81 96 LEU A N 1
ATOM 738 C CA . LEU A 1 96 ? -14.362 -3.042 29.244 1.00 77.81 96 LEU A CA 1
ATOM 739 C C . LEU A 1 96 ? -15.895 -2.939 29.213 1.00 77.81 96 LEU A C 1
ATOM 741 O O . LEU A 1 96 ? -16.439 -1.834 29.186 1.00 77.81 96 LEU A O 1
ATOM 745 N N . HIS A 1 97 ? -16.600 -4.075 29.187 1.00 74.19 97 HIS A N 1
ATOM 746 C CA . HIS A 1 97 ? -18.061 -4.143 29.041 1.00 74.19 97 HIS A CA 1
ATOM 747 C C . HIS A 1 97 ? -18.588 -3.411 27.792 1.00 74.19 97 HIS A C 1
ATOM 749 O O . HIS A 1 97 ? -19.728 -2.947 27.755 1.00 74.19 97 HIS A O 1
ATOM 755 N N . LEU A 1 98 ? -17.769 -3.304 26.741 1.00 70.69 98 LEU A N 1
ATOM 756 C CA . LEU A 1 98 ? -18.218 -2.812 25.443 1.00 70.69 98 LEU A CA 1
ATOM 757 C C . LEU A 1 98 ? -19.128 -3.874 24.821 1.00 70.69 98 LEU A C 1
ATOM 759 O O . LEU A 1 98 ? -18.657 -4.926 24.394 1.00 70.69 98 LEU A O 1
ATOM 763 N N . GLU A 1 99 ? -20.434 -3.592 24.789 1.00 60.25 99 GLU A N 1
ATOM 764 C CA . GLU A 1 99 ? -21.495 -4.575 24.517 1.00 60.25 99 GLU A CA 1
ATOM 765 C C . GLU A 1 99 ? -21.327 -5.347 23.193 1.00 60.25 99 GLU A C 1
ATOM 767 O O . GLU A 1 99 ? -21.881 -6.439 23.082 1.00 60.25 99 GLU A O 1
ATOM 772 N N . LYS A 1 100 ? -20.559 -4.840 22.209 1.00 66.81 100 LYS A N 1
ATOM 773 C CA . LYS A 1 100 ? -20.238 -5.526 20.938 1.00 66.81 100 LYS A CA 1
ATOM 774 C C . LYS A 1 100 ? -18.925 -5.032 20.307 1.00 66.81 100 LYS A C 1
ATOM 776 O O . LYS A 1 100 ? -18.950 -4.206 19.397 1.00 66.81 100 LYS A O 1
ATOM 781 N N . ALA A 1 101 ? -17.774 -5.544 20.744 1.00 67.88 101 ALA A N 1
ATOM 782 C CA . ALA A 1 101 ? -16.537 -5.414 19.967 1.00 67.88 101 ALA A CA 1
ATOM 783 C C . ALA A 1 101 ? -16.535 -6.465 18.841 1.00 67.88 101 ALA A C 1
ATOM 785 O O . ALA A 1 101 ? -16.494 -7.663 19.114 1.00 67.88 101 ALA A O 1
ATOM 786 N N . VAL A 1 102 ? -16.622 -6.024 17.583 1.00 69.00 102 VAL A N 1
ATOM 787 C CA . VAL A 1 102 ? -16.647 -6.905 16.402 1.00 69.00 102 VAL A CA 1
ATOM 788 C C . VAL A 1 102 ? -15.400 -6.661 15.565 1.00 69.00 102 VAL A C 1
ATOM 790 O O . VAL A 1 102 ? -15.076 -5.517 15.248 1.00 69.00 102 VAL A O 1
ATOM 793 N N . THR A 1 103 ? -14.720 -7.738 15.176 1.00 57.59 103 THR A N 1
ATOM 794 C CA . THR A 1 103 ? -13.624 -7.675 14.208 1.00 57.59 103 THR A CA 1
ATOM 795 C C . THR A 1 103 ? -14.191 -7.784 12.800 1.00 57.59 103 THR A C 1
ATOM 797 O O . THR A 1 103 ? -14.750 -8.815 12.434 1.00 57.59 103 THR A O 1
ATOM 800 N N . LEU A 1 104 ? -14.015 -6.739 11.994 1.00 54.97 104 LEU A N 1
ATOM 801 C CA . LEU A 1 104 ? -14.207 -6.825 10.550 1.00 54.97 104 LEU A CA 1
ATOM 802 C C . LEU A 1 104 ? -12.856 -7.144 9.921 1.00 54.97 104 LEU A C 1
ATOM 804 O O . LEU A 1 104 ? -11.968 -6.293 9.877 1.00 54.97 104 LEU A O 1
ATOM 808 N N . ILE A 1 105 ? -12.689 -8.394 9.498 1.00 50.62 105 ILE A N 1
ATOM 809 C CA . ILE A 1 105 ? -11.498 -8.828 8.776 1.00 50.62 105 ILE A CA 1
ATOM 810 C C . ILE A 1 105 ? -11.803 -8.697 7.295 1.00 50.62 105 ILE A C 1
ATOM 812 O O . ILE A 1 105 ? -12.526 -9.515 6.732 1.00 50.62 105 ILE A O 1
ATOM 816 N N . GLU A 1 106 ? -11.214 -7.689 6.671 1.00 49.69 106 GLU A N 1
ATOM 817 C CA . GLU A 1 106 ? -11.125 -7.645 5.221 1.00 49.69 106 GLU A CA 1
ATOM 818 C C . GLU A 1 106 ? -9.782 -8.218 4.795 1.00 49.69 106 GLU A C 1
ATOM 820 O O . GLU A 1 106 ? -8.723 -7.841 5.308 1.00 49.69 106 GLU A O 1
ATOM 825 N N . SER A 1 107 ? -9.820 -9.166 3.860 1.00 45.62 107 SER A N 1
ATOM 826 C CA . SER A 1 107 ? -8.588 -9.670 3.278 1.00 45.62 107 SER A CA 1
ATOM 827 C C . SER A 1 107 ? -8.007 -8.585 2.373 1.00 45.62 107 SER A C 1
ATOM 829 O O . SER A 1 107 ? -8.714 -8.097 1.492 1.00 45.62 107 SER A O 1
ATOM 831 N N . PRO A 1 108 ? -6.709 -8.253 2.481 1.00 51.84 108 PRO A N 1
ATOM 832 C CA . PRO A 1 108 ? -6.060 -7.425 1.469 1.00 51.84 108 PRO A CA 1
ATOM 833 C C . PRO A 1 108 ? -5.950 -8.155 0.117 1.00 51.84 108 PRO A C 1
ATOM 835 O O . PRO A 1 108 ? -5.466 -7.573 -0.854 1.00 51.84 108 PRO A O 1
ATOM 838 N N . ASN A 1 109 ? -6.354 -9.433 0.049 1.00 56.50 109 ASN A N 1
ATOM 839 C CA . ASN A 1 109 ? -6.289 -10.237 -1.155 1.00 56.50 109 ASN A CA 1
ATOM 840 C C . ASN A 1 109 ? -7.140 -9.633 -2.272 1.00 56.50 109 ASN A C 1
ATOM 842 O O . ASN A 1 109 ? -8.342 -9.416 -2.129 1.00 56.50 109 ASN A O 1
ATOM 846 N N . ARG A 1 110 ? -6.507 -9.448 -3.425 1.00 65.12 110 ARG A N 1
ATOM 847 C CA . ARG A 1 110 ? -7.160 -9.026 -4.657 1.00 65.12 110 ARG A CA 1
ATOM 848 C C . ARG A 1 110 ? -7.069 -10.162 -5.654 1.00 65.12 110 ARG A C 1
ATOM 850 O O . ARG A 1 110 ? -5.996 -10.444 -6.178 1.00 65.12 110 ARG A O 1
ATOM 857 N N . SER A 1 111 ? -8.199 -10.820 -5.910 1.00 69.75 111 SER A N 1
ATOM 858 C CA . SER A 1 111 ? -8.267 -11.996 -6.788 1.00 69.75 111 SER A CA 1
ATOM 859 C C . SER A 1 111 ? -7.866 -11.704 -8.234 1.00 69.75 111 SER A C 1
ATOM 861 O O . SER A 1 111 ? -7.536 -12.627 -8.973 1.00 69.75 111 SER A O 1
ATOM 863 N N . ASN A 1 112 ? -7.891 -10.435 -8.642 1.00 76.56 112 ASN A N 1
ATOM 864 C CA . ASN A 1 112 ? -7.456 -9.976 -9.955 1.00 76.56 112 ASN A CA 1
ATOM 865 C C . ASN A 1 112 ? -5.933 -9.774 -10.065 1.00 76.56 112 ASN A C 1
ATOM 867 O O . ASN A 1 112 ? -5.454 -9.532 -11.169 1.00 76.56 112 ASN A O 1
ATOM 871 N N . ILE A 1 113 ? -5.160 -9.896 -8.976 1.00 77.88 113 ILE A N 1
ATOM 872 C CA . ILE A 1 113 ? -3.694 -9.788 -9.006 1.00 77.88 113 ILE A CA 1
ATOM 873 C C . ILE A 1 113 ? -3.066 -11.183 -8.997 1.00 77.88 113 ILE A C 1
ATOM 875 O O . ILE A 1 113 ? -3.209 -11.943 -8.039 1.00 77.88 113 ILE A O 1
ATOM 879 N N . ARG A 1 114 ? -2.305 -11.511 -10.042 1.00 78.31 114 ARG A N 1
ATOM 880 C CA . ARG A 1 114 ? -1.490 -12.731 -10.108 1.00 78.31 114 ARG A CA 1
ATOM 881 C C . ARG A 1 114 ? -0.073 -12.447 -9.615 1.00 78.31 114 ARG A C 1
ATOM 883 O O . ARG A 1 114 ? 0.595 -11.572 -10.156 1.00 78.31 114 ARG A O 1
ATOM 890 N N . LEU A 1 115 ? 0.397 -13.201 -8.622 1.00 74.69 115 LEU A N 1
ATOM 891 C CA . LEU A 1 115 ? 1.754 -13.078 -8.080 1.00 74.69 115 LEU A CA 1
ATOM 892 C C . LEU A 1 115 ? 2.689 -14.137 -8.682 1.00 74.69 115 LEU A C 1
ATOM 894 O O . LEU A 1 115 ? 2.413 -15.332 -8.596 1.00 74.69 115 LEU A O 1
ATOM 898 N N . GLY A 1 116 ? 3.807 -13.692 -9.248 1.00 77.12 116 GLY A N 1
ATOM 899 C CA . GLY A 1 116 ? 4.912 -14.522 -9.718 1.00 77.12 116 GLY A CA 1
ATOM 900 C C . GLY A 1 116 ? 6.178 -14.323 -8.884 1.00 77.12 116 GLY A C 1
ATOM 901 O O . GLY A 1 116 ? 6.440 -13.240 -8.362 1.00 77.12 116 GLY A O 1
ATOM 902 N N . LEU A 1 117 ? 6.991 -15.371 -8.791 1.00 78.38 117 LEU A N 1
ATOM 903 C CA . LEU A 1 117 ? 8.304 -15.352 -8.153 1.00 78.38 117 LEU A CA 1
ATOM 904 C C . LEU A 1 117 ? 9.330 -15.922 -9.137 1.00 78.38 117 LEU A C 1
ATOM 906 O O . LEU A 1 117 ? 9.172 -17.048 -9.607 1.00 78.38 117 LEU A O 1
ATOM 910 N N . THR A 1 118 ? 10.384 -15.164 -9.436 1.00 80.56 118 THR A N 1
ATOM 911 C CA . THR A 1 118 ? 11.410 -15.573 -10.405 1.00 80.56 118 THR A CA 1
ATOM 912 C C . THR A 1 118 ? 12.800 -15.331 -9.846 1.00 80.56 118 THR A C 1
ATOM 914 O O . THR A 1 118 ? 13.141 -14.218 -9.454 1.00 80.56 118 THR A O 1
ATOM 917 N N . HIS A 1 119 ? 13.631 -16.371 -9.848 1.00 81.06 119 HIS A N 1
ATOM 918 C CA . HIS A 1 119 ? 15.027 -16.276 -9.438 1.00 81.06 119 HIS A CA 1
ATOM 919 C C . HIS A 1 119 ? 15.911 -15.908 -10.618 1.00 81.06 119 HIS A C 1
ATOM 921 O O . HIS A 1 119 ? 15.929 -16.594 -11.636 1.00 81.06 119 HIS A O 1
ATOM 927 N N . ILE A 1 120 ? 16.670 -14.834 -10.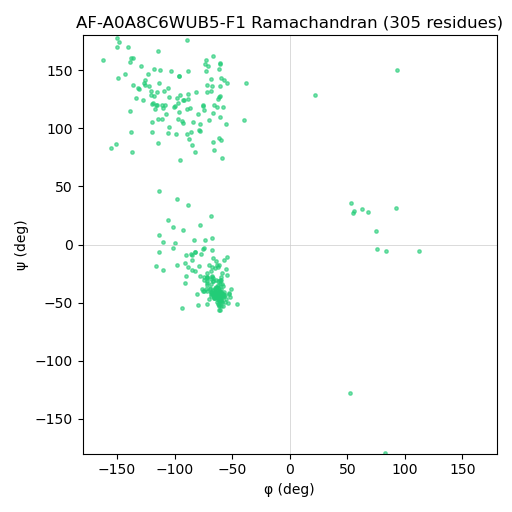447 1.00 80.62 120 ILE A N 1
ATOM 928 C CA . ILE A 1 120 ? 17.572 -14.299 -11.455 1.00 80.62 120 ILE A CA 1
ATOM 929 C C . ILE A 1 120 ? 18.993 -14.656 -11.046 1.00 80.62 120 ILE A C 1
ATOM 931 O O . ILE A 1 120 ? 19.433 -14.411 -9.918 1.00 80.62 120 ILE A O 1
ATOM 935 N N . ARG A 1 121 ? 19.725 -15.272 -11.973 1.00 72.25 121 ARG A N 1
ATOM 936 C CA . ARG A 1 121 ? 21.128 -15.621 -11.762 1.00 72.25 121 ARG A CA 1
ATOM 937 C C . ARG A 1 121 ? 21.976 -14.367 -11.934 1.00 72.25 121 ARG A C 1
ATOM 939 O O . ARG A 1 121 ? 22.326 -14.020 -13.046 1.00 72.25 121 ARG A O 1
ATOM 946 N N . GLY A 1 122 ? 22.331 -13.708 -10.836 1.00 69.06 122 GLY A N 1
ATOM 947 C CA . GLY A 1 122 ? 23.174 -12.511 -10.875 1.00 69.06 122 GLY A CA 1
ATOM 948 C C . GLY A 1 122 ? 22.398 -11.223 -11.186 1.00 69.06 122 GLY A C 1
ATOM 949 O O . GLY A 1 122 ? 21.178 -11.240 -11.313 1.00 69.06 122 GLY A O 1
ATOM 950 N N . PRO A 1 123 ? 23.081 -10.067 -11.249 1.00 69.50 123 PRO A N 1
ATOM 951 C CA . PRO A 1 123 ? 22.440 -8.754 -11.308 1.00 69.50 123 PRO A CA 1
ATOM 952 C C . PRO A 1 123 ? 22.132 -8.295 -12.746 1.00 69.50 123 PRO A C 1
ATOM 954 O O . PRO A 1 123 ? 22.284 -7.098 -13.030 1.00 69.50 123 PRO A O 1
ATOM 957 N N . HIS A 1 124 ? 21.793 -9.234 -13.635 1.00 79.19 124 HIS A N 1
ATOM 958 C CA . HIS A 1 124 ? 21.426 -8.959 -15.026 1.00 79.19 124 HIS A CA 1
ATOM 959 C C . HIS A 1 124 ? 20.028 -8.327 -15.104 1.00 79.19 124 HIS A C 1
ATOM 961 O O . HIS A 1 124 ? 19.191 -8.534 -14.225 1.00 79.19 124 HIS A O 1
ATOM 967 N N . LEU A 1 125 ? 19.821 -7.483 -16.117 1.00 88.69 125 LEU A N 1
ATOM 968 C CA . LEU A 1 125 ? 18.605 -6.680 -16.299 1.00 88.69 125 LEU A CA 1
ATOM 969 C C . LEU A 1 125 ? 17.743 -7.146 -17.482 1.00 88.69 125 LEU A C 1
ATOM 971 O O . LEU A 1 125 ? 16.671 -6.591 -17.689 1.00 88.69 125 LEU A O 1
ATOM 975 N N . ASP A 1 126 ? 18.158 -8.219 -18.155 1.00 85.75 126 ASP A N 1
ATOM 976 C CA . ASP A 1 126 ? 17.417 -8.959 -19.189 1.00 85.75 126 ASP A CA 1
ATOM 977 C C . ASP A 1 126 ? 16.030 -9.434 -18.714 1.00 85.75 126 ASP A C 1
ATOM 979 O O . ASP A 1 126 ? 15.071 -9.529 -19.475 1.00 85.75 126 ASP A O 1
ATOM 983 N N . CYS A 1 127 ? 15.857 -9.635 -17.405 1.00 85.62 127 CYS A N 1
ATOM 984 C CA . CYS A 1 127 ? 14.540 -9.851 -16.796 1.00 85.62 127 CYS A CA 1
ATOM 985 C C . CYS A 1 127 ? 13.511 -8.725 -17.051 1.00 85.62 127 CYS A C 1
ATOM 987 O O . CYS A 1 127 ? 12.320 -8.919 -16.784 1.00 85.62 127 CYS A O 1
ATOM 989 N N . MET A 1 128 ? 13.945 -7.558 -17.536 1.00 91.00 128 MET A N 1
ATOM 990 C CA . MET A 1 128 ? 13.098 -6.416 -17.885 1.00 91.00 128 MET A CA 1
ATOM 991 C C . MET A 1 128 ? 12.804 -6.314 -19.390 1.00 91.00 128 MET A C 1
ATOM 993 O O . MET A 1 128 ? 12.086 -5.402 -19.793 1.00 91.00 128 MET A O 1
ATOM 997 N N . ASP A 1 129 ? 13.297 -7.237 -20.220 1.00 88.25 129 ASP A N 1
ATOM 998 C CA . ASP A 1 129 ? 13.172 -7.170 -21.687 1.00 88.25 129 ASP A CA 1
ATOM 999 C C . ASP A 1 129 ? 11.728 -7.174 -22.171 1.00 88.25 129 ASP A C 1
ATOM 1001 O O . ASP A 1 129 ? 11.401 -6.537 -23.167 1.00 88.25 129 ASP A O 1
ATOM 1005 N N . TRP A 1 130 ? 10.837 -7.831 -21.433 1.00 89.25 130 TRP A N 1
ATOM 1006 C CA . TRP A 1 130 ? 9.411 -7.809 -21.739 1.00 89.25 130 TRP A CA 1
ATOM 1007 C C . TRP A 1 130 ? 8.828 -6.392 -21.634 1.00 89.25 130 TRP A C 1
ATOM 1009 O O . TRP A 1 130 ? 7.999 -6.026 -22.455 1.00 89.25 130 TRP A O 1
ATOM 1019 N N . ILE A 1 131 ? 9.308 -5.566 -20.693 1.00 91.56 131 ILE A N 1
ATOM 1020 C CA . ILE A 1 131 ? 8.883 -4.163 -20.560 1.00 91.56 131 ILE A CA 1
ATOM 1021 C C . ILE A 1 131 ? 9.389 -3.369 -21.759 1.00 91.56 131 ILE A C 1
ATOM 1023 O O . ILE A 1 131 ? 8.658 -2.560 -22.318 1.00 91.56 131 ILE A O 1
ATOM 1027 N N . VAL A 1 132 ? 10.637 -3.610 -22.172 1.00 91.00 132 VAL A N 1
ATOM 1028 C CA . VAL A 1 132 ? 11.218 -2.977 -23.363 1.00 91.00 132 VAL A CA 1
ATOM 1029 C C . VAL A 1 132 ? 10.392 -3.323 -24.603 1.00 91.00 132 VAL A C 1
ATOM 1031 O O . VAL A 1 132 ? 10.049 -2.430 -25.373 1.00 91.00 132 VAL A O 1
ATOM 1034 N N . GLN A 1 133 ? 10.051 -4.597 -24.794 1.00 89.12 133 GLN A N 1
ATOM 1035 C CA . GLN A 1 133 ? 9.217 -5.051 -25.910 1.00 89.12 133 GLN A CA 1
ATOM 1036 C C . GLN A 1 133 ? 7.830 -4.406 -25.866 1.00 89.12 133 GLN A C 1
ATOM 1038 O O . GLN A 1 133 ? 7.391 -3.829 -26.855 1.00 89.12 133 GLN A O 1
ATOM 1043 N N . GLU A 1 134 ? 7.187 -4.407 -24.702 1.00 89.81 134 GLU A N 1
ATOM 1044 C CA . GLU A 1 134 ? 5.848 -3.852 -24.524 1.00 89.81 134 GLU A CA 1
ATOM 1045 C C . GLU A 1 134 ? 5.800 -2.338 -24.780 1.00 89.81 134 GLU A C 1
ATOM 1047 O O . GLU A 1 134 ? 4.895 -1.842 -25.452 1.00 89.81 134 GLU A O 1
ATOM 1052 N N . VAL A 1 135 ? 6.814 -1.594 -24.323 1.00 91.81 135 VAL A N 1
ATOM 1053 C CA . VAL A 1 135 ? 6.953 -0.163 -24.631 1.00 91.81 135 VAL A CA 1
ATOM 1054 C C . VAL A 1 135 ? 7.174 0.050 -26.133 1.00 91.81 135 VAL A C 1
ATOM 1056 O O . VAL A 1 135 ? 6.580 0.965 -26.697 1.00 91.81 135 VAL A O 1
ATOM 1059 N N . LYS A 1 136 ? 7.995 -0.774 -26.801 1.00 90.38 136 LYS A N 1
ATOM 1060 C CA . LYS A 1 136 ? 8.232 -0.665 -28.256 1.00 90.38 136 LYS A CA 1
ATOM 1061 C C . LYS A 1 136 ? 6.969 -0.941 -29.072 1.00 90.38 136 LYS A C 1
ATOM 1063 O O . LYS A 1 136 ? 6.765 -0.298 -30.097 1.00 90.38 136 LYS A O 1
ATOM 1068 N N . GLU A 1 137 ? 6.134 -1.874 -28.627 1.00 90.19 137 GLU A N 1
ATOM 1069 C CA . GLU A 1 137 ? 4.908 -2.269 -29.325 1.00 90.19 137 GLU A CA 1
ATOM 1070 C C . GLU A 1 137 ? 3.743 -1.304 -29.073 1.00 90.19 137 GLU A C 1
ATOM 1072 O O . GLU A 1 137 ? 3.025 -0.946 -30.006 1.00 90.19 137 GLU A O 1
ATOM 1077 N N . MET A 1 138 ? 3.550 -0.863 -27.826 1.00 89.94 138 MET A N 1
ATOM 1078 C CA . MET A 1 138 ? 2.365 -0.097 -27.418 1.00 89.94 138 MET A CA 1
ATOM 1079 C C . MET A 1 138 ? 2.646 1.378 -27.096 1.00 89.94 138 MET A C 1
ATOM 1081 O O . MET A 1 138 ? 1.728 2.206 -27.123 1.00 89.94 138 MET A O 1
ATOM 1085 N N . GLY A 1 139 ? 3.885 1.751 -26.779 1.00 89.44 139 GLY A N 1
ATOM 1086 C CA . GLY A 1 139 ? 4.265 3.122 -26.430 1.00 89.44 139 GLY A CA 1
ATOM 1087 C C . GLY A 1 139 ? 3.385 3.715 -25.323 1.00 89.44 139 GLY A C 1
ATOM 1088 O O . GLY A 1 139 ? 3.154 3.101 -24.286 1.00 89.44 139 GLY A O 1
ATOM 1089 N N . ILE A 1 140 ? 2.824 4.907 -25.556 1.00 88.81 140 ILE A N 1
ATOM 1090 C CA . ILE A 1 140 ? 1.934 5.585 -24.594 1.00 88.81 140 ILE A CA 1
ATOM 1091 C C . ILE A 1 140 ? 0.592 4.870 -24.369 1.00 88.81 140 ILE A C 1
ATOM 1093 O O . ILE A 1 140 ? -0.147 5.238 -23.455 1.00 88.81 140 ILE A O 1
ATOM 1097 N N . THR A 1 141 ? 0.237 3.879 -25.188 1.00 89.38 141 THR A N 1
ATOM 1098 C CA . THR A 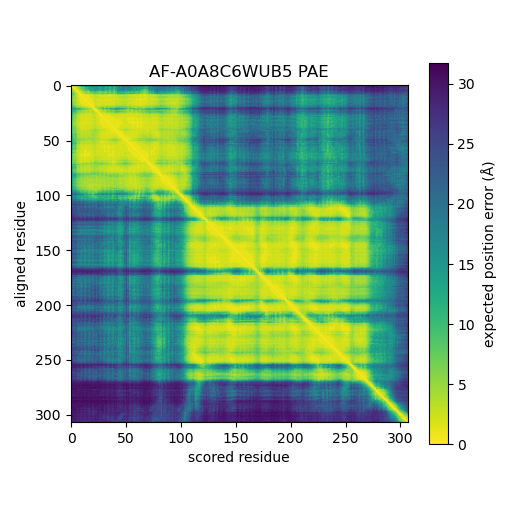1 141 ? -1.010 3.118 -25.014 1.00 89.38 141 THR A CA 1
ATOM 1099 C C . THR A 1 141 ? -0.857 1.965 -24.032 1.00 89.38 141 THR A C 1
ATOM 1101 O O . THR A 1 141 ? -1.867 1.470 -23.540 1.00 89.38 141 THR A O 1
ATOM 1104 N N . MET A 1 142 ? 0.379 1.598 -23.665 1.00 89.19 142 MET A N 1
ATOM 1105 C CA . MET A 1 142 ? 0.608 0.534 -22.695 1.00 89.19 142 MET A CA 1
ATOM 1106 C C . MET A 1 142 ? -0.008 0.884 -21.337 1.00 89.19 142 MET A C 1
ATOM 1108 O O . MET A 1 142 ? -0.086 2.056 -20.917 1.00 89.19 142 MET A O 1
ATOM 1112 N N . SER A 1 143 ? -0.394 -0.164 -20.624 1.00 88.44 143 SER A N 1
ATOM 1113 C CA . SER A 1 143 ? -0.828 -0.045 -19.244 1.00 88.44 143 SER A CA 1
ATOM 1114 C C . SER A 1 143 ? 0.375 0.259 -18.339 1.00 88.44 143 SER A C 1
ATOM 1116 O O . SER A 1 143 ? 1.433 -0.348 -18.497 1.00 88.44 143 SER A O 1
ATOM 1118 N N . PRO A 1 144 ? 0.248 1.187 -17.373 1.00 92.38 144 PRO A N 1
ATOM 1119 C CA . PRO A 1 144 ? 1.345 1.536 -16.482 1.00 92.38 144 PRO A CA 1
ATOM 1120 C C . PRO A 1 144 ? 1.962 0.343 -15.734 1.00 92.38 144 PRO A C 1
ATOM 1122 O O . PRO A 1 144 ? 1.250 -0.521 -15.204 1.00 92.38 144 PRO A O 1
ATOM 1125 N N . VAL A 1 145 ? 3.292 0.363 -15.640 1.00 93.69 145 VAL A N 1
ATOM 1126 C CA . VAL A 1 145 ? 4.152 -0.595 -14.941 1.00 93.69 145 VAL A CA 1
ATOM 1127 C C . VAL A 1 145 ? 4.955 0.138 -13.870 1.00 93.69 145 VAL A C 1
ATOM 1129 O O . VAL A 1 145 ? 5.590 1.166 -14.122 1.00 93.69 145 VAL A O 1
ATOM 1132 N N . LEU A 1 146 ? 4.962 -0.415 -12.661 1.00 95.00 146 LEU A N 1
ATOM 1133 C CA . LEU A 1 146 ? 5.713 0.116 -11.532 1.00 95.00 146 LEU A CA 1
ATOM 1134 C C . LEU A 1 146 ? 6.802 -0.862 -11.099 1.00 95.00 146 LEU A C 1
ATOM 1136 O O . LEU A 1 146 ? 6.510 -1.980 -10.690 1.00 95.00 146 LEU A O 1
ATOM 1140 N N . ILE A 1 147 ? 8.058 -0.427 -11.141 1.00 96.00 147 ILE A N 1
ATOM 1141 C CA . ILE A 1 147 ? 9.223 -1.227 -10.765 1.00 96.00 147 ILE A CA 1
ATOM 1142 C C . ILE A 1 147 ? 9.780 -0.722 -9.435 1.00 96.00 147 ILE A C 1
ATOM 1144 O O . ILE A 1 147 ? 10.344 0.366 -9.369 1.00 96.00 147 ILE A O 1
ATOM 1148 N N . TYR A 1 148 ? 9.673 -1.521 -8.379 1.00 95.31 148 TYR A N 1
ATOM 1149 C CA . TYR A 1 148 ? 10.294 -1.267 -7.087 1.00 95.31 148 TYR A CA 1
ATOM 1150 C C . TYR A 1 148 ? 11.694 -1.857 -6.987 1.00 95.31 148 TYR A C 1
ATOM 1152 O O . TYR A 1 148 ? 11.875 -3.074 -6.963 1.00 95.31 148 TYR A O 1
ATOM 1160 N N . CYS A 1 149 ? 12.685 -0.988 -6.823 1.00 94.00 149 CYS A N 1
ATOM 1161 C CA . CYS A 1 149 ? 14.052 -1.350 -6.480 1.00 94.00 149 CYS A CA 1
ATOM 1162 C C . CYS A 1 149 ? 14.332 -1.076 -4.998 1.00 94.00 149 CYS A C 1
ATOM 1164 O O . CYS A 1 149 ? 13.808 -0.124 -4.410 1.00 94.00 149 CYS A O 1
ATOM 1166 N N . ARG A 1 150 ? 15.217 -1.875 -4.397 1.00 90.69 150 ARG A N 1
ATOM 1167 C CA . ARG A 1 150 ? 15.549 -1.750 -2.969 1.00 90.69 150 ARG A CA 1
ATOM 1168 C C . ARG A 1 150 ? 16.435 -0.539 -2.673 1.00 90.69 150 ARG A C 1
ATOM 1170 O O . ARG A 1 150 ? 16.364 0.028 -1.588 1.00 90.69 150 ARG A O 1
ATOM 1177 N N . THR A 1 151 ? 17.248 -0.101 -3.635 1.00 91.94 151 THR A N 1
ATOM 1178 C CA . THR A 1 151 ? 18.157 1.044 -3.470 1.00 91.94 151 THR A CA 1
ATOM 1179 C C . THR A 1 151 ? 18.034 2.076 -4.592 1.00 91.94 151 THR A C 1
ATOM 1181 O O . THR A 1 151 ? 17.734 1.746 -5.736 1.00 91.94 151 THR A O 1
ATOM 1184 N N . ILE A 1 152 ? 18.371 3.340 -4.299 1.00 94.62 152 ILE A N 1
ATOM 1185 C CA . ILE A 1 152 ? 18.451 4.412 -5.316 1.00 94.62 152 ILE A CA 1
ATOM 1186 C C . ILE A 1 152 ? 19.465 4.058 -6.417 1.00 94.62 152 ILE A C 1
ATOM 1188 O O . ILE A 1 152 ? 19.262 4.380 -7.584 1.00 94.62 152 ILE A O 1
ATOM 1192 N N . LYS A 1 153 ? 20.547 3.352 -6.060 1.00 94.06 153 LYS A N 1
ATOM 1193 C CA . LYS A 1 153 ? 21.543 2.878 -7.028 1.00 94.06 153 LYS A CA 1
ATOM 1194 C C . LYS A 1 153 ? 20.931 1.889 -8.022 1.00 94.06 153 LYS A C 1
ATOM 1196 O O . LYS A 1 153 ? 21.237 1.960 -9.205 1.00 94.06 153 LYS A O 1
ATOM 1201 N N . GLU A 1 154 ? 20.084 0.974 -7.559 1.00 93.38 154 GLU A N 1
ATOM 1202 C CA . GLU A 1 154 ? 19.374 0.036 -8.435 1.00 93.38 154 GLU A CA 1
ATOM 1203 C C . GLU A 1 154 ? 18.321 0.735 -9.285 1.00 93.38 154 GLU A C 1
ATOM 1205 O O . GLU A 1 154 ? 18.253 0.426 -10.469 1.00 93.38 154 GLU A O 1
ATOM 1210 N N . VAL A 1 155 ? 17.598 1.722 -8.737 1.00 96.25 155 VAL A N 1
ATOM 1211 C CA . VAL A 1 155 ? 16.697 2.572 -9.537 1.00 96.25 155 VAL A CA 1
ATOM 1212 C C . VAL A 1 155 ? 17.452 3.177 -10.719 1.00 96.25 155 VAL A C 1
ATOM 1214 O O . VAL A 1 155 ? 17.021 3.027 -11.857 1.00 96.25 155 VAL A O 1
ATOM 1217 N N . GLY A 1 156 ? 18.616 3.785 -10.468 1.00 95.31 156 GLY A N 1
ATOM 1218 C CA . GLY A 1 156 ? 19.457 4.339 -11.530 1.00 95.31 156 GLY A CA 1
ATOM 1219 C C . GLY A 1 156 ? 19.928 3.286 -12.537 1.00 95.31 156 GLY A C 1
ATOM 1220 O O . GLY A 1 156 ? 19.880 3.527 -13.736 1.00 95.31 156 GLY A O 1
ATOM 1221 N N . ARG A 1 157 ? 20.342 2.096 -12.077 1.00 95.12 157 ARG A N 1
ATOM 1222 C CA . ARG A 1 157 ? 20.786 1.007 -12.968 1.00 95.12 157 ARG A CA 1
ATOM 1223 C C . ARG A 1 157 ? 19.669 0.503 -13.880 1.00 95.12 157 ARG A C 1
ATOM 1225 O O . ARG A 1 157 ? 19.892 0.391 -15.079 1.00 95.12 157 ARG A O 1
ATOM 1232 N N . VAL A 1 158 ? 18.501 0.198 -13.313 1.00 95.44 158 VAL A N 1
ATOM 1233 C CA . VAL A 1 158 ? 17.332 -0.282 -14.066 1.00 95.44 158 VAL A CA 1
ATOM 1234 C C . VAL A 1 158 ? 16.862 0.795 -15.040 1.00 95.44 158 VAL A C 1
ATOM 1236 O O . VAL A 1 158 ? 16.625 0.500 -16.204 1.00 95.44 158 VAL A O 1
ATOM 1239 N N . PHE A 1 159 ? 16.798 2.053 -14.599 1.00 95.69 159 PHE A N 1
ATOM 1240 C CA . PHE A 1 159 ? 16.427 3.168 -15.465 1.00 95.69 159 PHE A CA 1
ATOM 1241 C C . PHE A 1 159 ? 17.391 3.353 -16.638 1.00 95.69 159 PHE A C 1
ATOM 1243 O O . PHE A 1 159 ? 16.936 3.453 -17.768 1.00 95.69 159 PHE A O 1
ATOM 1250 N N . CYS A 1 160 ? 18.707 3.371 -16.397 1.00 93.94 160 CYS A N 1
ATOM 1251 C CA . CYS A 1 160 ? 19.687 3.532 -17.474 1.00 93.94 160 CYS A CA 1
ATOM 1252 C C . CYS A 1 160 ? 19.628 2.385 -18.486 1.00 93.94 160 CYS A C 1
ATOM 1254 O O . CYS A 1 160 ? 19.776 2.635 -19.675 1.00 93.94 160 CYS A O 1
ATOM 1256 N N . TYR A 1 161 ? 19.399 1.155 -18.021 1.00 94.94 161 TYR A N 1
ATOM 1257 C CA . TYR A 1 161 ? 19.197 0.004 -18.898 1.00 94.94 161 TYR A CA 1
ATOM 1258 C C . TYR A 1 161 ? 17.973 0.189 -19.795 1.00 94.94 161 TYR A C 1
ATOM 1260 O O . TYR A 1 161 ? 18.103 0.196 -21.012 1.00 94.94 161 TYR A O 1
ATOM 1268 N N . LEU A 1 162 ? 16.805 0.427 -19.192 1.00 94.69 162 LEU A N 1
ATOM 1269 C CA . LEU A 1 162 ? 15.563 0.617 -19.937 1.00 94.69 162 LEU A CA 1
ATOM 1270 C C . LEU A 1 162 ? 15.656 1.800 -20.909 1.00 94.69 162 LEU A C 1
ATOM 1272 O O . LEU A 1 162 ? 15.234 1.685 -22.052 1.00 94.69 162 LEU A O 1
ATOM 1276 N N . LYS A 1 163 ? 16.252 2.915 -20.468 1.00 92.75 163 LYS A N 1
ATOM 1277 C CA . LYS A 1 163 ? 16.480 4.100 -21.300 1.00 92.75 163 LYS A CA 1
ATOM 1278 C C . LYS A 1 163 ? 17.343 3.770 -22.523 1.00 92.75 163 LYS A C 1
ATOM 1280 O O . LYS A 1 163 ? 17.005 4.197 -23.620 1.00 92.75 163 LYS A O 1
ATOM 1285 N N . ALA A 1 164 ? 18.440 3.034 -22.331 1.00 92.31 164 ALA A N 1
ATOM 1286 C CA . ALA A 1 164 ? 19.351 2.663 -23.411 1.00 92.31 164 ALA A CA 1
ATOM 1287 C C . ALA A 1 164 ? 18.692 1.710 -24.419 1.00 92.31 164 ALA A C 1
ATOM 1289 O O . ALA A 1 164 ? 18.807 1.920 -25.620 1.00 92.31 164 ALA A O 1
ATOM 1290 N N . GLU A 1 165 ? 17.954 0.707 -23.942 1.00 92.81 165 GLU A N 1
ATOM 1291 C CA . GLU A 1 165 ? 17.269 -0.263 -24.807 1.00 92.81 165 GLU A CA 1
ATOM 1292 C C . GLU A 1 165 ? 16.111 0.344 -25.616 1.00 92.81 165 GLU A C 1
ATOM 1294 O O . GLU A 1 165 ? 15.711 -0.207 -26.649 1.00 92.81 165 GLU A O 1
ATOM 1299 N N . LEU A 1 166 ? 15.550 1.460 -25.142 1.00 90.38 166 LEU A N 1
ATOM 1300 C CA . LEU A 1 166 ? 14.427 2.161 -25.767 1.00 90.38 166 LEU A CA 1
ATOM 1301 C C . LEU A 1 166 ? 14.827 3.405 -26.562 1.00 90.38 166 LEU A C 1
ATOM 1303 O O . LEU A 1 166 ? 13.955 4.000 -27.187 1.00 90.38 166 LEU A O 1
ATOM 1307 N N . ASP A 1 167 ? 16.113 3.767 -26.566 1.00 85.31 167 ASP A N 1
ATOM 1308 C CA . ASP A 1 167 ? 16.646 4.934 -27.285 1.00 85.31 167 ASP A CA 1
ATOM 1309 C C . ASP A 1 167 ? 15.898 6.249 -26.944 1.00 85.31 167 ASP A C 1
ATOM 1311 O O . ASP A 1 167 ? 15.649 7.111 -27.786 1.00 85.31 167 ASP A O 1
ATOM 1315 N N . GLU A 1 168 ? 15.467 6.403 -25.682 1.00 77.81 168 GLU A N 1
ATOM 1316 C CA . GLU A 1 168 ? 14.689 7.572 -25.246 1.00 77.81 168 GLU A CA 1
ATOM 1317 C C . GLU A 1 168 ? 15.589 8.762 -24.889 1.00 77.81 168 GLU A C 1
ATOM 1319 O O . GLU A 1 168 ? 16.136 8.801 -23.791 1.00 77.81 168 GLU A O 1
ATOM 1324 N N . ASP A 1 169 ? 15.669 9.795 -25.732 1.00 65.75 169 ASP A N 1
ATOM 1325 C CA . ASP A 1 169 ? 16.547 10.957 -25.478 1.00 65.75 169 ASP A CA 1
ATOM 1326 C C . ASP A 1 169 ? 15.846 12.306 -25.213 1.00 65.75 169 ASP A C 1
ATOM 1328 O O . ASP A 1 169 ? 16.503 13.339 -25.083 1.00 65.75 169 ASP A O 1
ATOM 1332 N N . SER A 1 170 ? 14.517 12.328 -25.060 1.00 64.50 170 SER A N 1
ATOM 1333 C CA . SER A 1 170 ? 13.734 13.577 -24.968 1.00 64.50 170 SER A CA 1
ATOM 1334 C C . SER A 1 170 ? 13.044 13.818 -23.617 1.00 64.50 170 SER A C 1
ATOM 1336 O O . SER A 1 170 ? 12.890 12.918 -22.802 1.00 64.50 170 SER A O 1
ATOM 1338 N N . ASP A 1 171 ? 12.563 15.048 -23.385 1.00 62.06 171 ASP A N 1
ATOM 1339 C CA . ASP A 1 171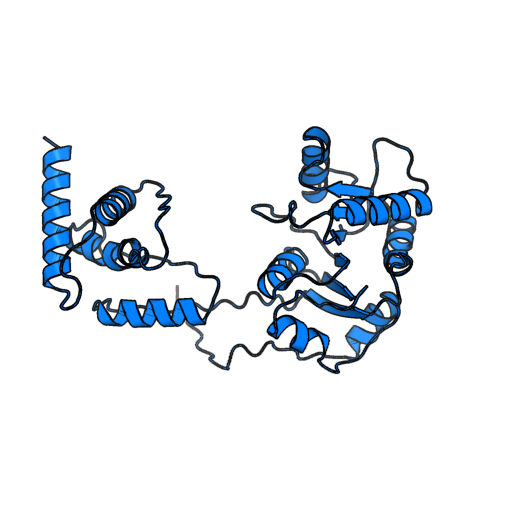 ? 11.820 15.464 -22.177 1.00 62.06 171 ASP A CA 1
ATOM 1340 C C . ASP A 1 171 ? 10.491 14.694 -21.975 1.00 62.06 171 ASP A C 1
ATOM 1342 O O . ASP A 1 171 ? 9.942 14.652 -20.865 1.00 62.06 171 ASP A O 1
ATOM 1346 N N . ASN A 1 172 ? 9.984 14.048 -23.033 1.00 69.81 172 ASN A N 1
ATOM 1347 C CA . ASN A 1 172 ? 8.703 13.346 -23.077 1.00 69.81 172 ASN A CA 1
ATOM 1348 C C . ASN A 1 172 ? 8.826 11.822 -22.870 1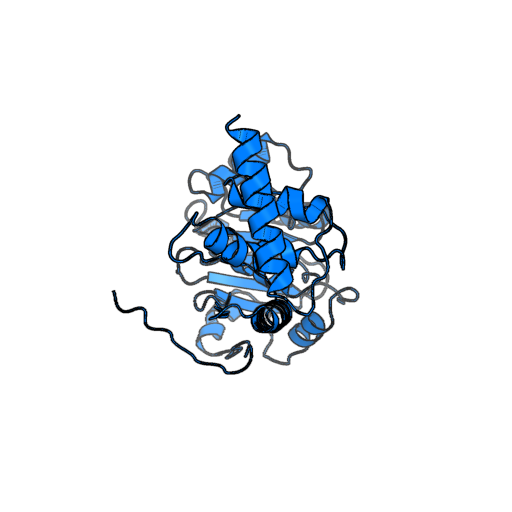.00 69.81 172 ASN A C 1
ATOM 1350 O O . ASN A 1 172 ? 8.141 11.044 -23.528 1.00 69.81 172 ASN A O 1
ATOM 1354 N N . MET A 1 173 ? 9.715 11.410 -21.963 1.00 80.69 173 MET A N 1
ATOM 1355 C CA . MET A 1 173 ? 10.015 9.999 -21.688 1.00 80.69 173 MET A CA 1
ATOM 1356 C C . MET A 1 173 ? 8.796 9.206 -21.201 1.00 80.69 173 MET A C 1
ATOM 1358 O O . MET A 1 173 ? 8.081 9.648 -20.284 1.00 80.69 173 MET A O 1
ATOM 1362 N N . ILE A 1 174 ? 8.634 7.999 -21.743 1.00 89.88 174 ILE A N 1
ATOM 1363 C CA . ILE A 1 174 ? 7.705 6.977 -21.255 1.00 89.88 174 ILE A CA 1
ATOM 1364 C C . ILE A 1 174 ? 8.225 6.400 -19.935 1.00 89.88 174 ILE A C 1
ATOM 1366 O O . ILE A 1 174 ? 7.433 6.011 -19.068 1.00 89.88 174 ILE A O 1
ATOM 1370 N N . ILE A 1 175 ? 9.543 6.410 -19.722 1.00 93.44 175 ILE A N 1
ATOM 1371 C CA . ILE A 1 175 ? 10.168 5.874 -18.514 1.00 93.44 175 ILE A CA 1
ATOM 1372 C C . ILE A 1 175 ? 10.647 6.996 -17.602 1.00 93.44 175 ILE A C 1
ATOM 1374 O O . ILE A 1 175 ? 11.304 7.943 -18.035 1.00 93.44 175 ILE A O 1
ATOM 1378 N N . ARG A 1 176 ? 10.380 6.893 -16.298 1.00 93.94 176 ARG A N 1
ATOM 1379 C CA . ARG A 1 176 ? 10.887 7.853 -15.303 1.00 93.94 176 ARG A CA 1
ATOM 1380 C C . ARG A 1 176 ? 11.361 7.182 -14.020 1.00 93.94 176 ARG A C 1
ATOM 1382 O O . ARG A 1 176 ? 10.923 6.094 -13.662 1.00 93.94 176 ARG A O 1
ATOM 1389 N N . MET A 1 177 ? 12.241 7.876 -13.296 1.00 94.50 177 MET A N 1
ATOM 1390 C CA . MET A 1 177 ? 12.674 7.485 -11.952 1.00 94.50 177 MET A CA 1
ATOM 1391 C C . MET A 1 177 ? 11.890 8.213 -10.863 1.00 94.50 177 MET A C 1
ATOM 1393 O O . MET A 1 177 ? 11.636 9.416 -10.974 1.00 94.50 177 MET A O 1
ATOM 1397 N N . PHE A 1 178 ? 11.626 7.530 -9.750 1.00 93.62 178 PHE A N 1
ATOM 1398 C CA . PHE A 1 178 ? 11.056 8.142 -8.552 1.00 93.62 178 PHE A CA 1
ATOM 1399 C C . PHE A 1 178 ? 11.698 7.628 -7.258 1.00 93.62 178 PHE A C 1
ATOM 1401 O O . PHE A 1 178 ? 11.540 6.484 -6.847 1.00 93.62 178 PHE A O 1
ATOM 1408 N N . HIS A 1 179 ? 12.388 8.503 -6.540 1.00 94.12 179 HIS A N 1
ATOM 1409 C CA . HIS A 1 179 ? 12.981 8.200 -5.243 1.00 94.12 179 HIS A CA 1
ATOM 1410 C C . HIS A 1 179 ? 13.042 9.457 -4.366 1.00 94.12 179 HIS A C 1
ATOM 1412 O O . HIS A 1 179 ? 12.706 10.565 -4.791 1.00 94.12 179 HIS A O 1
ATOM 1418 N N . SER A 1 180 ? 13.517 9.315 -3.126 1.00 90.19 180 SER A N 1
ATOM 1419 C CA . SER A 1 180 ? 13.589 10.422 -2.158 1.00 90.19 180 SER A CA 1
ATOM 1420 C C . SER A 1 180 ? 14.310 11.657 -2.715 1.00 90.19 180 SER A C 1
ATOM 1422 O O . SER A 1 180 ? 13.801 12.768 -2.577 1.00 90.19 180 SER A O 1
ATOM 1424 N N . LYS A 1 181 ? 15.421 11.448 -3.438 1.00 92.56 181 LYS A N 1
ATOM 1425 C CA . LYS A 1 181 ? 16.236 12.495 -4.085 1.00 92.56 181 LYS A CA 1
ATOM 1426 C C . LYS A 1 181 ? 15.746 12.987 -5.463 1.00 92.56 181 LYS A C 1
ATOM 1428 O O . LYS A 1 181 ? 16.451 13.760 -6.099 1.00 92.56 181 LYS A O 1
ATOM 1433 N N . THR A 1 182 ? 14.598 12.527 -5.969 1.00 91.56 182 THR A N 1
ATOM 1434 C CA . THR A 1 182 ? 14.074 13.004 -7.263 1.00 91.56 182 THR A CA 1
ATOM 1435 C C . THR A 1 182 ? 13.657 14.468 -7.132 1.00 91.56 182 THR A C 1
ATOM 1437 O O . THR A 1 182 ? 13.021 14.838 -6.142 1.00 91.56 182 THR A O 1
ATOM 1440 N N . LEU A 1 183 ? 14.005 15.295 -8.123 1.00 92.31 183 LEU A N 1
ATOM 1441 C CA . LEU A 1 183 ? 13.643 16.714 -8.139 1.00 92.31 183 LEU A CA 1
ATOM 1442 C C . LEU A 1 183 ? 12.115 16.895 -8.047 1.00 92.31 183 LEU A C 1
ATOM 1444 O O . LEU A 1 183 ? 11.389 16.127 -8.685 1.00 92.31 183 LEU A O 1
ATOM 1448 N N . PRO A 1 184 ? 11.607 17.907 -7.315 1.00 90.50 184 PRO A N 1
ATOM 1449 C CA . PRO A 1 184 ? 10.168 18.112 -7.130 1.00 90.50 184 PRO A CA 1
ATOM 1450 C C . PRO A 1 184 ? 9.378 18.173 -8.441 1.00 90.50 184 PRO A C 1
ATOM 1452 O O . PRO A 1 184 ? 8.355 17.513 -8.569 1.00 90.50 184 PRO A O 1
ATOM 1455 N N . GLN A 1 185 ? 9.905 18.873 -9.449 1.00 89.44 185 GLN A N 1
ATOM 1456 C CA . GLN A 1 185 ? 9.285 18.981 -10.775 1.00 89.44 185 GLN A CA 1
ATOM 1457 C C . GLN A 1 185 ? 9.098 17.606 -11.438 1.00 89.44 185 GLN A C 1
ATOM 1459 O O . GLN A 1 185 ? 8.036 17.310 -11.983 1.00 89.44 185 GLN A O 1
ATOM 1464 N N . ASN A 1 186 ? 10.098 16.726 -11.326 1.00 89.12 186 ASN A N 1
ATOM 1465 C CA . ASN A 1 186 ? 10.023 15.367 -11.857 1.00 89.12 186 ASN A CA 1
ATOM 1466 C C . ASN A 1 186 ? 9.069 14.486 -11.045 1.00 89.12 186 ASN A C 1
ATOM 1468 O O . ASN A 1 186 ? 8.365 13.671 -11.635 1.00 89.12 186 ASN A O 1
ATOM 1472 N N . LYS A 1 187 ? 8.992 14.671 -9.718 1.00 90.19 187 LYS A N 1
ATOM 1473 C CA . LYS A 1 187 ? 7.985 13.988 -8.891 1.00 90.19 187 LYS A CA 1
ATOM 1474 C C . LYS A 1 187 ? 6.577 14.348 -9.361 1.00 90.19 187 LYS A C 1
ATOM 1476 O O . LYS A 1 187 ? 5.800 13.440 -9.631 1.00 90.19 187 LYS A O 1
ATOM 1481 N N . THR A 1 188 ? 6.278 15.635 -9.542 1.00 88.94 188 THR A N 1
ATOM 1482 C CA . THR A 1 188 ? 4.966 16.092 -10.029 1.00 88.94 188 THR A CA 1
ATOM 1483 C C . THR A 1 188 ? 4.625 15.492 -11.391 1.00 88.94 188 THR A C 1
ATOM 1485 O O . THR A 1 188 ? 3.533 14.960 -11.550 1.00 88.94 188 THR A O 1
ATOM 1488 N N . ARG A 1 189 ? 5.573 15.484 -12.341 1.00 88.25 189 ARG A N 1
ATOM 1489 C CA . ARG A 1 189 ? 5.384 14.876 -13.675 1.00 88.25 189 ARG A CA 1
ATOM 1490 C C . ARG A 1 189 ? 5.079 13.374 -13.615 1.00 88.25 189 ARG A C 1
ATOM 1492 O O . ARG A 1 189 ? 4.259 12.880 -14.386 1.00 88.25 189 ARG A O 1
ATOM 1499 N N . VAL A 1 190 ? 5.745 12.632 -12.727 1.00 89.94 190 VAL A N 1
ATOM 1500 C CA . VAL A 1 190 ? 5.477 11.195 -12.531 1.00 89.94 190 VAL A CA 1
ATOM 1501 C C . VAL A 1 190 ? 4.078 10.985 -11.957 1.00 89.94 190 VAL A C 1
ATOM 1503 O O . VAL A 1 190 ? 3.333 10.149 -12.462 1.00 89.94 190 VAL A O 1
ATOM 1506 N N . LEU A 1 191 ? 3.705 11.758 -10.934 1.00 88.69 191 LEU A N 1
ATOM 1507 C CA . LEU A 1 191 ? 2.402 11.633 -10.281 1.00 88.69 191 LEU A CA 1
ATOM 1508 C C . LEU A 1 191 ? 1.244 11.995 -11.218 1.00 88.69 191 LEU A C 1
ATOM 1510 O O . LEU A 1 191 ? 0.252 11.268 -11.244 1.00 88.69 191 LEU A O 1
ATOM 1514 N N . SER A 1 192 ? 1.378 13.057 -12.018 1.00 87.12 192 SER A N 1
ATOM 1515 C CA . SER A 1 192 ? 0.365 13.419 -13.017 1.00 87.12 192 SER A CA 1
ATOM 1516 C C . SER A 1 192 ? 0.230 12.341 -14.096 1.00 87.12 192 SER A C 1
ATOM 1518 O O . SER A 1 192 ? -0.882 11.958 -14.453 1.00 87.12 192 SER A O 1
ATOM 1520 N N . SER A 1 193 ? 1.351 11.766 -14.547 1.00 87.69 193 SER A N 1
ATOM 1521 C CA . SER A 1 193 ? 1.336 10.694 -15.551 1.00 87.69 193 SER A CA 1
ATOM 1522 C C . SER A 1 193 ? 0.667 9.418 -15.040 1.00 87.69 193 SER A C 1
ATOM 1524 O O . SER A 1 193 ? -0.205 8.874 -15.710 1.00 87.69 193 SER A O 1
ATOM 1526 N N . LEU A 1 194 ? 1.005 8.972 -13.825 1.00 84.44 194 LEU A N 1
ATOM 1527 C CA . LEU A 1 194 ? 0.383 7.792 -13.211 1.00 84.44 194 LEU A CA 1
ATOM 1528 C C . LEU A 1 194 ? -1.100 7.995 -12.864 1.00 84.44 194 LEU A C 1
ATOM 1530 O O . LEU A 1 194 ? -1.824 7.015 -12.693 1.00 84.44 194 LEU A O 1
ATOM 1534 N N . SER A 1 195 ? -1.551 9.248 -12.772 1.00 82.69 195 SER A N 1
ATOM 1535 C CA . SER A 1 195 ? -2.966 9.593 -12.590 1.00 82.69 195 SER A CA 1
ATOM 1536 C C . SER A 1 195 ? -3.754 9.595 -13.909 1.00 82.69 195 SER A C 1
ATOM 1538 O O . SER A 1 195 ? -4.974 9.704 -13.877 1.00 82.69 195 SER A O 1
ATOM 1540 N N . GLY A 1 196 ? -3.081 9.418 -15.055 1.00 77.94 196 GLY A N 1
ATOM 1541 C CA . GLY A 1 196 ? -3.695 9.272 -16.380 1.00 77.94 196 GLY A CA 1
ATOM 1542 C C . GLY A 1 196 ? -3.443 10.430 -17.351 1.00 77.94 196 GLY A C 1
ATOM 1543 O O . GLY A 1 196 ? -3.804 10.317 -18.516 1.00 77.94 196 GLY A O 1
ATOM 1544 N N . GLU A 1 197 ? -2.798 11.515 -16.918 1.00 74.94 197 GLU A N 1
ATOM 1545 C CA . GLU A 1 197 ? -2.667 12.757 -17.703 1.00 74.94 197 GLU A CA 1
ATOM 1546 C C . GLU A 1 197 ? -1.297 12.922 -18.386 1.00 74.94 197 GLU A C 1
ATOM 1548 O O . GLU A 1 197 ? -0.925 14.019 -18.803 1.00 74.94 197 GLU A O 1
ATOM 1553 N N . GLY A 1 198 ? -0.495 11.861 -18.483 1.00 76.94 198 GLY A N 1
ATOM 1554 C CA . GLY A 1 198 ? 0.870 11.978 -18.991 1.00 76.94 198 GLY A CA 1
ATOM 1555 C C . GLY A 1 198 ? 1.391 10.743 -19.706 1.00 76.94 198 GLY A C 1
ATOM 1556 O O . GLY A 1 198 ? 0.801 9.667 -19.680 1.00 76.94 198 GLY A O 1
ATOM 1557 N N . ASN A 1 199 ? 2.542 10.927 -20.347 1.00 86.00 199 ASN A N 1
ATOM 1558 C CA . ASN A 1 199 ? 3.131 9.936 -21.248 1.00 86.00 199 ASN A CA 1
ATOM 1559 C C . ASN A 1 199 ? 3.976 8.883 -20.525 1.00 86.00 199 ASN A C 1
ATOM 1561 O O . ASN A 1 199 ? 4.371 7.895 -21.135 1.00 86.00 199 ASN A O 1
ATOM 1565 N N . CYS A 1 200 ? 4.247 9.065 -19.228 1.00 89.00 200 CYS A N 1
ATOM 1566 C CA . CYS A 1 200 ? 5.033 8.103 -18.470 1.00 89.00 200 CYS A CA 1
ATOM 1567 C C . CYS A 1 200 ? 4.206 6.858 -18.133 1.00 89.00 200 CYS A C 1
ATOM 1569 O O . CYS A 1 200 ? 3.195 6.945 -17.432 1.00 89.00 200 CYS A O 1
ATOM 1571 N N . LYS A 1 201 ? 4.672 5.704 -18.612 1.00 92.62 201 LYS A N 1
ATOM 1572 C CA . LYS A 1 201 ? 4.055 4.392 -18.397 1.00 92.62 201 LYS A CA 1
ATOM 1573 C C . LYS A 1 201 ? 4.925 3.433 -17.611 1.00 92.62 201 LYS A C 1
ATOM 1575 O O . LYS A 1 201 ? 4.388 2.511 -17.016 1.00 92.62 201 LYS A O 1
ATOM 1580 N N . VAL A 1 202 ? 6.230 3.670 -17.523 1.00 94.88 202 VAL A N 1
ATOM 1581 C CA . VAL A 1 202 ? 7.121 2.847 -16.701 1.00 94.88 202 VAL A CA 1
ATOM 1582 C C . VAL A 1 202 ? 7.776 3.720 -15.647 1.00 94.88 202 VAL A C 1
ATOM 1584 O O . VAL A 1 202 ? 8.482 4.681 -15.956 1.00 94.88 202 VAL A O 1
ATOM 1587 N N . VAL A 1 203 ? 7.563 3.384 -14.379 1.00 95.38 203 VAL A N 1
ATOM 1588 C CA . VAL A 1 203 ? 8.178 4.109 -13.265 1.00 95.38 203 VAL A CA 1
ATOM 1589 C C . VAL A 1 203 ? 9.114 3.185 -12.510 1.00 95.38 203 VAL A C 1
ATOM 1591 O O . VAL A 1 203 ? 8.689 2.180 -11.952 1.00 95.38 203 VAL A O 1
ATOM 1594 N N . VAL A 1 204 ? 10.391 3.554 -12.458 1.00 96.81 204 VAL A N 1
ATOM 1595 C CA . VAL A 1 204 ? 11.407 2.870 -11.655 1.00 96.81 204 VAL A CA 1
ATOM 1596 C C . VAL A 1 204 ? 11.561 3.615 -10.339 1.00 96.81 204 VAL A C 1
ATOM 1598 O O . VAL A 1 204 ? 11.992 4.769 -10.313 1.00 96.81 204 VAL A O 1
ATOM 1601 N N . ALA A 1 205 ? 11.199 2.986 -9.230 1.00 95.25 205 ALA A N 1
ATOM 1602 C CA . ALA A 1 205 ? 11.075 3.663 -7.954 1.00 95.25 205 ALA A CA 1
ATOM 1603 C C . ALA A 1 205 ? 11.666 2.897 -6.776 1.00 95.25 205 ALA A C 1
ATOM 1605 O O . ALA A 1 205 ? 11.844 1.685 -6.809 1.00 95.25 205 ALA A O 1
ATOM 1606 N N . THR A 1 206 ? 11.935 3.621 -5.693 1.00 92.75 206 THR A N 1
ATOM 1607 C CA . THR A 1 206 ? 12.001 3.006 -4.361 1.00 92.75 206 THR A CA 1
ATOM 1608 C C . THR A 1 206 ? 10.616 3.025 -3.711 1.00 92.75 206 THR A C 1
ATOM 1610 O O . THR A 1 206 ? 9.679 3.646 -4.221 1.00 92.75 206 THR A O 1
ATOM 1613 N N . THR A 1 207 ? 10.490 2.430 -2.524 1.00 82.88 207 THR A N 1
ATOM 1614 C CA . THR A 1 207 ? 9.278 2.482 -1.679 1.00 82.88 207 THR A CA 1
ATOM 1615 C C . THR A 1 207 ? 8.783 3.903 -1.365 1.00 82.88 207 THR A C 1
ATOM 1617 O O . THR A 1 207 ? 7.655 4.079 -0.916 1.00 82.88 207 THR A O 1
ATOM 1620 N N . ALA A 1 208 ? 9.570 4.945 -1.667 1.00 77.25 208 ALA A N 1
ATOM 1621 C CA . ALA A 1 208 ? 9.160 6.344 -1.568 1.00 77.25 208 ALA A CA 1
ATOM 1622 C C . ALA A 1 208 ? 7.933 6.695 -2.433 1.00 77.25 208 ALA A C 1
ATOM 1624 O O . ALA A 1 208 ? 7.207 7.620 -2.082 1.00 77.25 208 ALA A O 1
ATOM 1625 N N . LEU A 1 209 ? 7.654 5.959 -3.520 1.00 76.00 209 LEU A N 1
ATOM 1626 C CA . LEU A 1 209 ? 6.411 6.101 -4.306 1.00 76.00 209 LEU A CA 1
ATOM 1627 C C . LEU A 1 209 ? 5.203 5.415 -3.617 1.00 76.00 209 LEU A C 1
ATOM 1629 O O . LEU A 1 209 ? 4.198 5.082 -4.241 1.00 76.00 209 LEU A O 1
ATOM 1633 N N . GLY A 1 210 ? 5.336 5.116 -2.325 1.00 59.25 210 GLY A N 1
ATOM 1634 C CA . GLY A 1 210 ? 4.491 4.184 -1.606 1.00 59.25 210 GLY A CA 1
ATOM 1635 C C . GLY A 1 210 ? 3.296 4.812 -0.883 1.00 59.25 210 GLY A C 1
ATOM 1636 O O . GLY A 1 210 ? 2.146 4.396 -1.038 1.00 59.25 210 GLY A O 1
ATOM 1637 N N . MET A 1 211 ? 3.565 5.798 -0.040 1.00 63.09 211 MET A N 1
ATOM 1638 C CA . MET A 1 211 ? 2.616 6.220 0.990 1.00 63.09 211 MET A CA 1
ATOM 1639 C C . MET A 1 211 ? 1.643 7.282 0.467 1.00 63.09 211 MET A C 1
ATOM 1641 O O . MET A 1 211 ? 2.069 8.287 -0.092 1.00 63.09 211 MET A O 1
ATOM 1645 N N . GLY A 1 212 ? 0.340 7.065 0.673 1.00 57.84 212 GLY A N 1
ATOM 1646 C CA . GLY A 1 212 ? -0.698 8.083 0.453 1.00 57.84 212 GLY A CA 1
ATOM 1647 C C . GLY A 1 212 ? -1.061 8.381 -1.006 1.00 57.84 212 GLY A C 1
ATOM 1648 O O . GLY A 1 212 ? -1.753 9.359 -1.263 1.00 57.84 212 GLY A O 1
ATOM 1649 N N . LEU A 1 213 ? -0.614 7.557 -1.958 1.00 69.38 213 LEU A N 1
ATOM 1650 C CA . LEU A 1 213 ? -0.859 7.766 -3.387 1.00 69.38 213 LEU A CA 1
ATOM 1651 C C . LEU A 1 213 ? -1.755 6.663 -3.962 1.00 69.38 213 LEU A C 1
ATOM 1653 O O . LEU A 1 213 ? -1.610 5.481 -3.629 1.00 69.38 213 LEU A O 1
ATOM 1657 N N . ASN A 1 214 ? -2.699 7.058 -4.819 1.00 68.75 214 ASN A N 1
ATOM 1658 C CA . ASN A 1 214 ? -3.617 6.151 -5.497 1.00 68.75 214 ASN A CA 1
ATOM 1659 C C . ASN A 1 214 ? -3.415 6.202 -7.009 1.00 68.75 214 ASN A C 1
ATOM 1661 O O . ASN A 1 214 ? -3.669 7.227 -7.628 1.00 68.75 214 ASN A O 1
ATOM 1665 N N . PHE A 1 215 ? -2.995 5.076 -7.581 1.00 79.19 215 PHE A N 1
ATOM 1666 C CA . PHE A 1 215 ? -2.809 4.909 -9.017 1.00 79.19 215 PHE A CA 1
ATOM 1667 C C . PHE A 1 215 ? -3.732 3.774 -9.481 1.00 79.19 215 PHE A C 1
ATOM 1669 O O . PHE A 1 215 ? -3.390 2.605 -9.295 1.00 79.19 215 PHE A O 1
ATOM 1676 N N . PRO A 1 216 ? -4.932 4.083 -10.002 1.00 71.06 216 PRO A N 1
ATOM 1677 C CA . PRO A 1 216 ? -5.949 3.067 -10.269 1.00 71.06 216 PRO A CA 1
ATOM 1678 C C . PRO A 1 216 ? -5.560 2.099 -11.398 1.00 71.06 216 PRO A C 1
ATOM 1680 O O . PRO A 1 216 ? -5.966 0.940 -11.372 1.00 71.06 216 PRO A O 1
ATOM 1683 N N . ASN A 1 217 ? -4.735 2.561 -12.343 1.00 82.94 217 ASN A N 1
ATOM 1684 C CA . ASN A 1 217 ? -4.501 1.898 -13.629 1.00 82.94 217 ASN A CA 1
ATOM 1685 C C . ASN A 1 217 ? -3.139 1.190 -13.722 1.00 82.94 217 ASN A C 1
ATOM 1687 O O . ASN A 1 217 ? -2.631 0.975 -14.817 1.00 82.94 217 ASN A O 1
ATOM 1691 N N . ILE A 1 218 ? -2.499 0.860 -12.596 1.00 89.62 218 ILE A N 1
ATOM 1692 C CA . ILE A 1 218 ? -1.260 0.072 -12.640 1.00 89.62 218 ILE A CA 1
ATOM 1693 C C . ILE A 1 218 ? -1.621 -1.384 -12.933 1.00 89.62 218 ILE A C 1
ATOM 1695 O O . ILE A 1 218 ? -2.309 -2.031 -12.145 1.00 89.62 218 ILE A O 1
ATOM 1699 N N . SER A 1 219 ? -1.111 -1.897 -14.049 1.00 89.38 219 SER A N 1
ATOM 1700 C CA . SER A 1 219 ? -1.329 -3.281 -14.487 1.00 89.38 219 SER A CA 1
ATOM 1701 C C . SER A 1 219 ? -0.260 -4.236 -13.966 1.00 89.38 219 SER A C 1
ATOM 1703 O O . SER A 1 219 ? -0.552 -5.394 -13.667 1.00 89.38 219 SER A O 1
ATOM 1705 N N . HIS A 1 220 ? 0.975 -3.746 -13.823 1.00 91.38 220 HIS A N 1
ATOM 1706 C CA . HIS A 1 220 ? 2.110 -4.561 -13.415 1.00 91.38 220 HIS A CA 1
ATOM 1707 C C . HIS A 1 220 ? 2.903 -3.902 -12.289 1.00 91.38 220 HIS A C 1
ATOM 1709 O O . HIS A 1 220 ? 3.239 -2.716 -12.348 1.00 91.38 220 HIS A O 1
ATOM 1715 N N . VAL A 1 221 ? 3.249 -4.697 -11.279 1.00 93.06 221 VAL A N 1
ATOM 1716 C CA . VAL A 1 221 ? 4.207 -4.327 -10.232 1.00 93.06 221 VAL A CA 1
ATOM 1717 C C . VAL A 1 221 ? 5.390 -5.289 -10.267 1.00 93.06 221 VAL A C 1
ATOM 1719 O O . VAL A 1 221 ? 5.237 -6.493 -10.091 1.00 93.06 221 VAL A O 1
ATOM 1722 N N . VAL A 1 222 ? 6.593 -4.762 -10.455 1.00 93.88 222 VAL A N 1
ATOM 1723 C CA . VAL A 1 222 ? 7.837 -5.534 -10.492 1.00 93.88 222 VAL A CA 1
ATOM 1724 C C . VAL A 1 222 ? 8.662 -5.199 -9.263 1.00 93.88 222 VAL A C 1
ATOM 1726 O O . VAL A 1 222 ? 9.069 -4.061 -9.077 1.00 93.88 222 VAL A O 1
ATOM 1729 N N . MET A 1 223 ? 8.963 -6.180 -8.425 1.00 93.00 223 MET A N 1
ATOM 1730 C CA . MET A 1 223 ? 9.839 -6.019 -7.267 1.00 93.00 223 MET A CA 1
ATOM 1731 C C . MET A 1 223 ? 11.230 -6.529 -7.632 1.00 93.00 223 MET A C 1
ATOM 1733 O O . MET A 1 223 ? 11.507 -7.724 -7.555 1.00 93.00 223 MET A O 1
ATOM 1737 N N . TYR A 1 224 ? 12.110 -5.623 -8.061 1.00 92.62 224 TYR A N 1
ATOM 1738 C CA . TYR A 1 224 ? 13.508 -5.933 -8.345 1.00 92.62 224 TYR A CA 1
ATOM 1739 C C . TYR A 1 224 ? 14.305 -6.012 -7.038 1.00 92.62 224 TYR A C 1
ATOM 1741 O O . TYR A 1 224 ? 14.699 -4.997 -6.452 1.00 92.62 224 TYR A O 1
ATOM 1749 N N . GLY A 1 225 ? 14.502 -7.242 -6.566 1.00 89.19 225 GLY A N 1
ATOM 1750 C CA . GLY A 1 225 ? 14.922 -7.553 -5.204 1.00 89.19 225 GLY A CA 1
ATOM 1751 C C . GLY A 1 225 ? 13.728 -7.805 -4.281 1.00 89.19 225 GLY A C 1
ATOM 1752 O O . GLY A 1 225 ? 12.649 -7.244 -4.460 1.00 89.19 225 GLY A O 1
ATOM 1753 N N . VAL A 1 226 ? 13.939 -8.655 -3.275 1.00 87.75 226 VAL A N 1
ATOM 1754 C CA . VAL A 1 226 ? 12.883 -9.071 -2.344 1.00 87.75 226 VAL A CA 1
ATOM 1755 C C . VAL A 1 226 ? 12.674 -8.004 -1.259 1.00 87.75 226 VAL A C 1
ATOM 1757 O O . VAL A 1 226 ? 13.670 -7.560 -0.678 1.00 87.75 226 VAL A O 1
ATOM 1760 N N . PRO A 1 227 ? 11.424 -7.582 -0.979 1.00 87.88 227 PRO A N 1
ATOM 1761 C CA . PRO A 1 227 ? 11.111 -6.731 0.172 1.00 87.88 227 PRO A CA 1
ATOM 1762 C C . PRO A 1 227 ? 11.476 -7.384 1.519 1.00 87.88 227 PRO A C 1
ATOM 1764 O O . PRO A 1 227 ? 11.570 -8.603 1.622 1.00 87.88 227 PRO A O 1
ATOM 1767 N N . GLU A 1 228 ? 11.710 -6.579 2.558 1.00 84.75 228 GLU A N 1
ATOM 1768 C CA . GLU A 1 228 ? 12.256 -7.067 3.841 1.00 84.75 228 GLU A CA 1
ATOM 1769 C C . GLU A 1 228 ? 11.248 -7.886 4.664 1.00 84.75 228 GLU A C 1
ATOM 1771 O O . GLU A 1 228 ? 11.634 -8.836 5.351 1.00 84.75 228 GLU A O 1
ATOM 1776 N N . ASP A 1 229 ? 9.962 -7.560 4.540 1.00 74.56 229 ASP A N 1
ATOM 1777 C CA . ASP A 1 229 ? 8.860 -8.171 5.276 1.00 74.56 229 ASP A CA 1
ATOM 1778 C C . ASP A 1 229 ? 7.617 -8.375 4.387 1.00 74.56 229 ASP A C 1
ATOM 1780 O O . ASP A 1 229 ? 7.534 -7.922 3.239 1.00 74.56 229 ASP A O 1
ATOM 1784 N N . ILE A 1 230 ? 6.643 -9.121 4.916 1.00 69.75 230 ILE A N 1
ATOM 1785 C CA . ILE A 1 230 ? 5.401 -9.443 4.206 1.00 69.75 230 ILE A CA 1
ATOM 1786 C C . ILE A 1 230 ? 4.507 -8.214 4.006 1.00 69.75 230 ILE A C 1
ATOM 1788 O O . ILE A 1 230 ? 3.777 -8.147 3.018 1.00 69.75 230 ILE A O 1
ATOM 1792 N N . GLU A 1 231 ? 4.572 -7.235 4.910 1.00 72.44 231 GLU A N 1
ATOM 1793 C CA . GLU A 1 231 ? 3.777 -6.013 4.816 1.00 72.44 231 GLU A CA 1
ATOM 1794 C C . GLU A 1 231 ? 4.205 -5.201 3.594 1.00 72.44 231 GLU A C 1
ATOM 1796 O O . GLU A 1 231 ? 3.358 -4.804 2.793 1.00 72.44 231 GLU A O 1
ATOM 1801 N N . ALA A 1 232 ? 5.510 -5.040 3.386 1.00 77.75 232 ALA A N 1
ATOM 1802 C CA . ALA A 1 232 ? 6.074 -4.394 2.215 1.00 77.75 232 ALA A CA 1
ATOM 1803 C C . ALA A 1 232 ? 5.650 -5.109 0.925 1.00 77.75 232 ALA A C 1
ATOM 1805 O O . ALA A 1 232 ? 5.231 -4.441 -0.020 1.00 77.75 232 ALA A O 1
ATOM 1806 N N . ILE A 1 233 ? 5.664 -6.450 0.891 1.00 80.62 233 ILE A N 1
ATOM 1807 C CA . ILE A 1 233 ? 5.146 -7.213 -0.259 1.00 80.62 233 ILE A CA 1
ATOM 1808 C C . ILE A 1 233 ? 3.674 -6.860 -0.502 1.00 80.62 233 ILE A C 1
ATOM 1810 O O . ILE A 1 233 ? 3.324 -6.457 -1.608 1.00 80.62 233 ILE A O 1
ATOM 1814 N N . VAL A 1 234 ? 2.813 -6.959 0.516 1.00 76.25 234 VAL A N 1
ATOM 1815 C CA . VAL A 1 234 ? 1.367 -6.692 0.394 1.00 76.25 234 VAL A CA 1
ATOM 1816 C C . VAL A 1 234 ? 1.087 -5.249 -0.047 1.00 76.25 234 VAL A C 1
ATOM 1818 O O . VAL A 1 234 ? 0.237 -5.012 -0.910 1.00 76.25 234 VAL A O 1
ATOM 1821 N N . GLN A 1 235 ? 1.816 -4.274 0.492 1.00 79.50 235 GLN A N 1
ATOM 1822 C CA . GLN A 1 235 ? 1.672 -2.866 0.123 1.00 79.50 235 GLN A CA 1
ATOM 1823 C C . GLN A 1 235 ? 2.156 -2.574 -1.304 1.00 79.50 235 GLN A C 1
ATOM 1825 O O . GLN A 1 235 ? 1.567 -1.733 -1.992 1.00 79.50 235 GLN A O 1
ATOM 1830 N N . GLU A 1 236 ? 3.233 -3.222 -1.752 1.00 87.31 236 GLU A N 1
ATOM 1831 C CA . GLU A 1 236 ? 3.777 -3.053 -3.101 1.00 87.31 236 GLU A CA 1
ATOM 1832 C C . GLU A 1 236 ? 2.870 -3.716 -4.145 1.00 87.31 236 GLU A C 1
ATOM 1834 O O . GLU A 1 236 ? 2.425 -3.028 -5.067 1.00 87.31 236 GLU A O 1
ATOM 1839 N N . ILE A 1 237 ? 2.497 -4.994 -3.969 1.00 85.19 237 ILE A N 1
ATOM 1840 C CA . ILE A 1 237 ? 1.563 -5.685 -4.882 1.00 85.19 237 ILE A CA 1
ATOM 1841 C C . ILE A 1 237 ? 0.203 -4.990 -4.914 1.00 85.19 237 ILE A C 1
ATOM 1843 O O . ILE A 1 237 ? -0.430 -4.909 -5.962 1.00 85.19 237 ILE A O 1
ATOM 1847 N N . GLY A 1 238 ? -0.224 -4.417 -3.784 1.00 80.25 238 GLY A N 1
ATOM 1848 C CA . GLY A 1 238 ? -1.508 -3.746 -3.628 1.00 80.25 238 GLY A CA 1
ATOM 1849 C C . GLY A 1 238 ? -1.667 -2.446 -4.430 1.00 80.25 238 GLY A C 1
ATOM 1850 O O . GLY A 1 238 ? -2.672 -1.738 -4.267 1.00 80.25 238 GLY A O 1
ATOM 1851 N N . ARG A 1 239 ? -0.693 -2.096 -5.268 1.00 84.56 239 ARG A N 1
ATOM 1852 C CA . ARG A 1 239 ? -0.777 -0.985 -6.225 1.00 84.56 239 ARG A CA 1
ATOM 1853 C C . ARG A 1 239 ? -1.312 -1.408 -7.569 1.00 84.56 239 ARG A C 1
ATOM 1855 O O . ARG A 1 239 ? -1.901 -0.571 -8.240 1.00 84.56 239 ARG A O 1
ATOM 1862 N N . ALA A 1 240 ? -1.124 -2.670 -7.931 1.00 86.50 240 ALA A N 1
ATOM 1863 C CA . ALA A 1 240 ? -1.684 -3.201 -9.154 1.00 86.50 240 ALA A CA 1
ATOM 1864 C C . ALA A 1 240 ? -3.199 -3.413 -9.006 1.00 86.50 240 ALA A C 1
ATOM 1866 O O . ALA A 1 240 ? -3.702 -3.602 -7.891 1.00 86.50 240 ALA A O 1
ATOM 1867 N N . GLY A 1 241 ? -3.922 -3.395 -10.124 1.00 80.94 241 GLY A N 1
ATOM 1868 C CA . GLY A 1 241 ? -5.292 -3.904 -10.216 1.00 8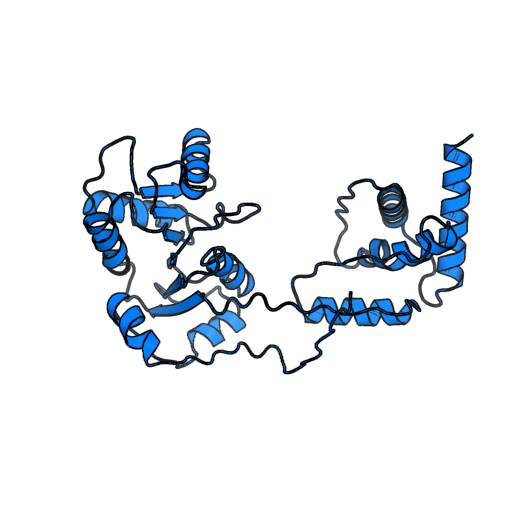0.94 241 GLY A CA 1
ATOM 1869 C C . GLY A 1 241 ? -6.317 -3.184 -9.344 1.00 80.94 241 GLY A C 1
ATOM 1870 O O . GLY A 1 241 ? -7.275 -3.802 -8.878 1.00 80.94 241 GLY A O 1
ATOM 1871 N N . ARG A 1 242 ? -6.130 -1.887 -9.078 1.00 83.00 242 ARG A N 1
ATOM 1872 C CA . ARG A 1 242 ? -7.097 -1.085 -8.307 1.00 83.00 242 ARG A CA 1
ATOM 1873 C C . ARG A 1 242 ? -8.378 -0.785 -9.087 1.00 83.00 242 ARG A C 1
ATOM 1875 O O . ARG A 1 242 ? -9.416 -0.585 -8.468 1.00 83.00 242 ARG A O 1
ATOM 1882 N N . ASN A 1 243 ? -8.310 -0.805 -10.413 1.00 84.38 243 ASN A N 1
ATOM 1883 C CA . ASN A 1 243 ?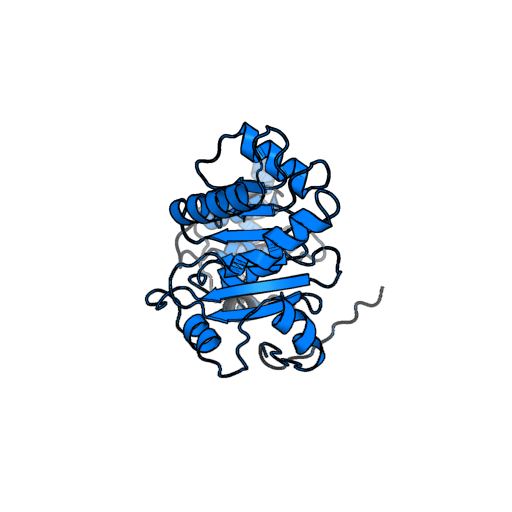 -9.458 -0.740 -11.317 1.00 84.38 243 ASN A CA 1
ATOM 1884 C C . ASN A 1 243 ? -10.251 -2.065 -11.410 1.00 84.38 243 ASN A C 1
ATOM 1886 O O . ASN A 1 243 ? -11.279 -2.105 -12.077 1.00 84.38 243 ASN A O 1
ATOM 1890 N N . GLY A 1 244 ? -9.799 -3.139 -10.749 1.00 82.25 244 GLY A N 1
ATOM 1891 C CA . GLY A 1 244 ? -10.440 -4.459 -10.781 1.00 82.25 244 GLY A CA 1
ATOM 1892 C C . GLY A 1 244 ? -10.059 -5.327 -11.985 1.00 82.25 244 GLY A C 1
ATOM 1893 O O . GLY A 1 244 ? -10.425 -6.501 -12.020 1.00 82.25 244 GLY A O 1
ATOM 1894 N N . GLU A 1 245 ? -9.289 -4.799 -12.937 1.00 85.88 245 GLU A N 1
ATOM 1895 C CA . GLU A 1 245 ? -8.802 -5.559 -14.087 1.00 85.88 245 GLU A CA 1
ATOM 1896 C C . GLU A 1 245 ? -7.699 -6.538 -13.689 1.00 85.88 245 GLU A C 1
ATOM 1898 O O . GLU A 1 245 ? -7.029 -6.391 -12.660 1.00 85.88 245 GLU A O 1
ATOM 1903 N N . GLN A 1 246 ? -7.494 -7.551 -14.528 1.00 82.88 246 GLN A N 1
ATOM 1904 C CA . GLN A 1 246 ? -6.427 -8.513 -14.322 1.00 82.88 246 GLN A CA 1
ATOM 1905 C C . GLN A 1 246 ? -5.063 -7.820 -14.336 1.00 82.88 246 GLN A C 1
ATOM 1907 O O . GLN A 1 246 ? -4.726 -7.079 -15.254 1.00 82.88 246 GLN A O 1
ATOM 1912 N N . SER A 1 247 ? -4.275 -8.068 -13.299 1.00 87.25 247 SER A N 1
ATOM 1913 C CA . SER A 1 247 ? -2.981 -7.437 -13.074 1.00 87.25 247 SER A CA 1
ATOM 1914 C C . SER A 1 247 ? -1.958 -8.456 -12.597 1.00 87.25 247 SER A C 1
ATOM 1916 O O . SER A 1 247 ? -2.309 -9.521 -12.080 1.00 87.25 247 SER A O 1
ATOM 1918 N N . HIS A 1 248 ? -0.680 -8.127 -12.736 1.00 85.81 248 HIS A N 1
ATOM 1919 C CA . HIS A 1 248 ? 0.410 -9.020 -12.366 1.00 85.81 248 HIS A CA 1
ATOM 1920 C C . HIS A 1 248 ? 1.376 -8.336 -11.404 1.00 85.81 248 HIS A C 1
ATOM 1922 O O . HIS A 1 248 ? 1.709 -7.160 -11.530 1.00 85.81 248 HIS A O 1
ATOM 1928 N N . ALA A 1 249 ? 1.861 -9.093 -10.433 1.00 87.00 249 ALA A N 1
ATOM 1929 C CA . ALA A 1 249 ? 2.974 -8.703 -9.595 1.00 87.00 249 ALA A CA 1
ATOM 1930 C C . ALA A 1 249 ? 4.070 -9.758 -9.714 1.00 87.00 249 ALA A C 1
ATOM 1932 O O . ALA A 1 249 ? 3.776 -10.950 -9.679 1.00 87.00 249 ALA A O 1
ATOM 1933 N N . VAL A 1 250 ? 5.329 -9.353 -9.842 1.00 87.56 250 VAL A N 1
ATOM 1934 C CA . VAL A 1 250 ? 6.454 -10.291 -9.909 1.00 87.56 250 VAL A CA 1
ATOM 1935 C C . VAL A 1 250 ? 7.554 -9.894 -8.940 1.00 87.56 250 VAL A C 1
ATOM 1937 O O . VAL A 1 250 ? 7.932 -8.727 -8.859 1.00 87.56 250 VAL A O 1
ATOM 1940 N N . ILE A 1 251 ? 8.071 -10.869 -8.195 1.00 88.62 251 ILE A N 1
ATOM 1941 C CA . ILE A 1 251 ? 9.246 -10.708 -7.341 1.00 88.62 251 ILE A CA 1
ATOM 1942 C C . ILE A 1 251 ? 10.455 -11.287 -8.065 1.00 88.62 251 ILE A C 1
ATOM 1944 O O . ILE A 1 251 ? 10.516 -12.482 -8.357 1.00 88.62 251 ILE A O 1
ATOM 1948 N N . TYR A 1 252 ? 11.428 -10.424 -8.329 1.00 87.81 252 TYR A N 1
ATOM 1949 C C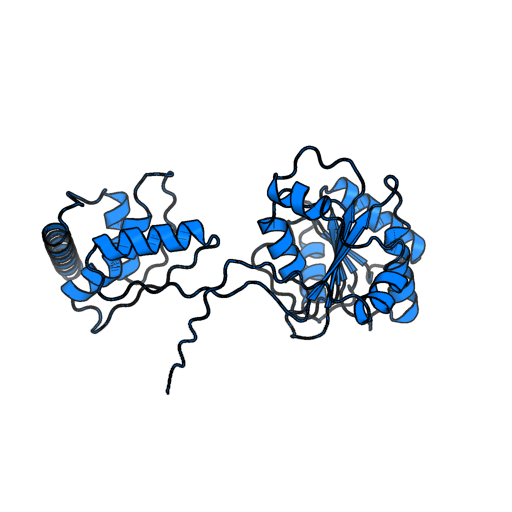A . TYR A 1 252 ? 12.697 -10.766 -8.943 1.00 87.81 252 TYR A CA 1
ATOM 1950 C C . TYR A 1 252 ? 13.771 -10.970 -7.890 1.00 87.81 252 TYR A C 1
ATOM 1952 O O . TYR A 1 252 ? 14.295 -10.055 -7.250 1.00 87.81 252 TYR A O 1
ATOM 1960 N N . CYS A 1 253 ? 14.107 -12.236 -7.742 1.00 85.38 253 CYS A N 1
ATOM 1961 C CA . CYS A 1 253 ? 15.035 -12.745 -6.778 1.00 85.38 253 CYS A CA 1
ATOM 1962 C C . CYS A 1 253 ? 16.480 -12.713 -7.325 1.00 85.38 253 CYS A C 1
ATOM 1964 O O . CYS A 1 253 ? 16.955 -13.703 -7.873 1.00 85.38 253 CYS A O 1
ATOM 1966 N N . ILE A 1 254 ? 17.204 -11.611 -7.082 1.00 77.56 254 ILE A N 1
ATOM 1967 C CA . ILE A 1 254 ? 18.574 -11.352 -7.579 1.00 77.56 254 ILE A CA 1
ATOM 1968 C C . ILE A 1 254 ? 19.763 -11.785 -6.681 1.00 77.56 254 ILE A C 1
ATOM 1970 O O . ILE A 1 254 ? 20.897 -11.806 -7.164 1.00 77.56 254 ILE A O 1
ATOM 1974 N N . LYS A 1 255 ? 19.585 -12.072 -5.376 1.00 69.06 255 LYS A N 1
ATOM 1975 C CA . LYS A 1 255 ? 20.689 -12.367 -4.415 1.00 69.06 255 LYS A CA 1
ATOM 1976 C C . LYS A 1 255 ? 20.280 -13.347 -3.305 1.00 69.06 255 LYS A C 1
ATOM 1978 O O . LYS A 1 255 ? 19.119 -13.688 -3.175 1.00 69.06 255 LYS A O 1
ATOM 1983 N N . GLN A 1 256 ? 21.214 -13.780 -2.450 1.00 60.69 256 GLN A N 1
ATOM 1984 C CA . GLN A 1 256 ? 20.839 -14.390 -1.166 1.00 60.69 256 GLN A CA 1
ATOM 1985 C C . GLN A 1 256 ? 20.165 -13.340 -0.265 1.00 60.69 256 GLN A C 1
ATOM 1987 O O . GLN A 1 256 ? 20.770 -12.320 0.072 1.00 60.69 256 GLN A O 1
ATOM 1992 N N . TYR A 1 257 ? 18.915 -13.590 0.124 1.00 66.31 257 TYR A N 1
ATOM 1993 C CA . TYR A 1 257 ? 18.120 -12.724 1.003 1.00 66.31 257 TYR A CA 1
ATOM 1994 C C . TYR A 1 257 ? 18.481 -12.996 2.463 1.00 66.31 257 TYR A C 1
ATOM 1996 O O . TYR A 1 257 ? 17.810 -13.746 3.169 1.00 66.31 257 TYR A O 1
ATOM 2004 N N . THR A 1 258 ? 19.599 -12.434 2.919 1.00 59.41 258 THR A N 1
ATOM 2005 C CA . THR A 1 258 ? 20.087 -12.665 4.288 1.00 59.41 258 THR A CA 1
ATOM 2006 C C . THR A 1 258 ? 19.326 -11.849 5.335 1.00 59.41 258 THR A C 1
ATOM 2008 O O . THR A 1 258 ? 19.202 -12.296 6.474 1.00 59.41 258 THR A O 1
ATOM 2011 N N . LYS A 1 259 ? 18.766 -10.696 4.945 1.00 69.12 259 LYS A N 1
ATOM 2012 C CA . LYS A 1 259 ? 18.052 -9.740 5.811 1.00 69.12 259 LYS A CA 1
ATOM 2013 C C . LYS A 1 259 ? 16.555 -9.636 5.489 1.00 69.12 259 LYS A C 1
ATOM 2015 O O . LYS A 1 259 ? 16.037 -8.539 5.343 1.00 69.12 259 LYS A O 1
ATOM 2020 N N . VAL A 1 260 ? 15.885 -10.767 5.311 1.00 77.50 260 VAL A N 1
ATOM 2021 C CA . VAL A 1 260 ? 14.419 -10.800 5.182 1.00 77.50 260 VAL A CA 1
ATOM 2022 C C . VAL A 1 260 ? 13.830 -11.614 6.325 1.00 77.50 260 VAL A C 1
ATOM 2024 O O . VAL A 1 260 ? 14.500 -12.518 6.849 1.00 77.50 260 VAL A O 1
ATOM 2027 N N . ASP A 1 261 ? 12.609 -11.275 6.722 1.00 72.19 261 ASP A N 1
ATOM 2028 C CA . ASP A 1 261 ? 11.904 -11.958 7.803 1.00 72.19 261 ASP A CA 1
ATOM 2029 C C . ASP A 1 261 ? 11.681 -13.449 7.486 1.00 72.19 261 ASP A C 1
ATOM 2031 O O . ASP A 1 261 ? 11.669 -13.880 6.328 1.00 72.19 261 ASP A O 1
ATOM 2035 N N . GLN A 1 262 ? 11.513 -14.258 8.525 1.00 69.25 262 GLN A N 1
ATOM 2036 C CA . GLN A 1 262 ? 11.339 -15.703 8.442 1.00 69.25 262 GLN A CA 1
ATOM 2037 C C . GLN A 1 262 ? 10.139 -16.089 7.568 1.00 69.25 262 GLN A C 1
ATOM 2039 O O . GLN A 1 262 ? 10.259 -16.978 6.727 1.00 69.25 262 GLN A O 1
ATOM 2044 N N . VAL A 1 263 ? 9.027 -15.357 7.680 1.00 63.44 263 VAL A N 1
ATOM 2045 C CA . VAL A 1 263 ? 7.827 -15.561 6.850 1.00 63.44 263 VAL A CA 1
ATOM 2046 C C . VAL A 1 263 ? 8.139 -15.361 5.364 1.00 63.44 263 VAL A C 1
ATOM 2048 O O . VAL A 1 263 ? 7.705 -16.140 4.515 1.00 63.44 263 VAL A O 1
ATOM 2051 N N . VAL A 1 264 ? 8.942 -14.347 5.034 1.00 70.38 264 VAL A N 1
ATOM 2052 C CA . VAL A 1 264 ? 9.374 -14.096 3.654 1.00 70.38 264 VAL A CA 1
ATOM 2053 C C . VAL A 1 264 ? 10.300 -15.216 3.184 1.00 70.38 264 VAL A C 1
ATOM 2055 O O . VAL A 1 264 ? 10.126 -15.720 2.079 1.00 70.38 264 VAL A O 1
ATOM 2058 N N . LYS A 1 265 ? 11.237 -15.691 4.015 1.00 73.94 265 LYS A N 1
ATOM 2059 C CA . LYS A 1 265 ? 12.089 -16.847 3.665 1.00 73.94 265 LYS A CA 1
ATOM 2060 C C . LYS A 1 265 ? 11.264 -18.093 3.357 1.00 73.94 265 LYS A C 1
ATOM 2062 O O . LYS A 1 265 ? 11.573 -18.804 2.405 1.00 73.94 265 LYS A O 1
ATOM 2067 N N . GLU A 1 266 ? 10.229 -18.361 4.141 1.00 68.50 266 GLU A N 1
ATOM 2068 C CA . GLU A 1 266 ? 9.319 -19.488 3.923 1.00 68.50 266 GLU A CA 1
ATOM 2069 C C . GLU A 1 266 ? 8.538 -19.346 2.615 1.00 68.50 266 GLU A C 1
ATOM 2071 O O . GLU A 1 266 ? 8.472 -20.306 1.844 1.00 68.50 266 GLU A O 1
ATOM 2076 N N . LEU A 1 267 ? 8.035 -18.142 2.315 1.00 67.06 267 LEU A N 1
ATOM 2077 C CA . LEU A 1 267 ? 7.382 -17.830 1.042 1.00 67.06 267 LEU A CA 1
ATOM 2078 C C . LEU A 1 267 ? 8.309 -18.129 -0.146 1.00 67.06 267 LEU A C 1
ATOM 2080 O O . LEU A 1 267 ? 7.912 -18.836 -1.075 1.00 67.06 267 LEU A O 1
ATOM 2084 N N . LEU A 1 268 ? 9.553 -17.645 -0.086 1.00 72.44 268 LEU A N 1
ATOM 2085 C CA . LEU A 1 268 ? 10.558 -17.826 -1.140 1.00 72.44 268 LEU A CA 1
ATOM 2086 C C . LEU A 1 268 ? 11.005 -19.285 -1.312 1.00 72.44 268 LEU A C 1
ATOM 2088 O O . LEU A 1 268 ? 11.356 -19.696 -2.413 1.00 72.44 268 LEU A O 1
ATOM 2092 N N . ASN A 1 269 ? 11.018 -20.070 -0.232 1.00 69.00 269 ASN A N 1
ATOM 2093 C CA . ASN A 1 269 ? 11.430 -21.477 -0.252 1.00 69.00 269 ASN A CA 1
ATOM 2094 C C . ASN A 1 269 ? 10.290 -22.438 -0.619 1.00 69.00 269 ASN A C 1
ATOM 2096 O O . ASN A 1 269 ? 10.526 -23.640 -0.793 1.00 69.00 269 ASN A O 1
ATOM 2100 N N . SER A 1 270 ? 9.051 -21.950 -0.718 1.00 59.09 270 SER A N 1
ATOM 2101 C CA . SER A 1 270 ? 7.917 -22.783 -1.100 1.00 59.09 270 SER A CA 1
ATOM 2102 C C . SER A 1 270 ? 8.123 -23.313 -2.530 1.00 59.09 270 SER A C 1
ATOM 2104 O O . SER A 1 270 ? 8.268 -22.560 -3.485 1.00 59.09 270 SER A O 1
ATOM 2106 N N . LYS A 1 271 ? 8.194 -24.644 -2.690 1.00 44.31 271 LYS A N 1
ATOM 2107 C CA . LYS A 1 271 ? 8.579 -25.358 -3.934 1.00 44.31 271 LYS A CA 1
ATOM 2108 C C . LYS A 1 271 ? 7.569 -25.242 -5.097 1.00 44.31 271 LYS A C 1
ATOM 2110 O O . LYS A 1 271 ? 7.500 -26.128 -5.947 1.00 44.31 271 LYS A O 1
ATOM 2115 N N . LYS A 1 272 ? 6.752 -24.194 -5.138 1.00 46.03 272 LYS A N 1
ATOM 2116 C CA . LYS A 1 272 ? 5.731 -23.976 -6.164 1.00 46.03 272 LYS A CA 1
ATOM 2117 C C . LYS A 1 272 ? 6.364 -23.279 -7.379 1.00 46.03 272 LYS A C 1
ATOM 2119 O O . LYS A 1 272 ? 6.579 -22.080 -7.363 1.00 46.03 272 LYS A O 1
ATOM 2124 N N . THR A 1 273 ? 6.709 -24.123 -8.353 1.00 40.75 273 THR A N 1
ATOM 2125 C CA . THR A 1 273 ? 7.100 -23.943 -9.768 1.00 40.75 273 THR A CA 1
ATOM 2126 C C . THR A 1 273 ? 7.653 -22.592 -10.249 1.00 40.75 273 THR A C 1
ATOM 2128 O O . THR A 1 273 ? 7.045 -21.537 -10.126 1.00 40.75 273 THR A O 1
ATOM 2131 N N . TRP A 1 274 ? 8.804 -22.693 -10.913 1.00 44.06 274 TRP A N 1
ATOM 2132 C CA . TRP A 1 274 ? 9.749 -21.638 -11.260 1.00 44.06 274 TRP A CA 1
ATOM 2133 C C . TRP A 1 274 ? 9.694 -21.396 -12.771 1.00 44.06 274 TRP A C 1
ATOM 2135 O O . TRP A 1 274 ? 9.779 -22.365 -13.526 1.00 44.06 274 TRP A O 1
ATOM 2145 N N . PHE A 1 275 ? 9.593 -20.146 -13.227 1.00 40.34 275 PHE A N 1
ATOM 2146 C CA . PHE A 1 275 ? 9.570 -19.834 -14.663 1.00 40.34 275 PHE A CA 1
ATOM 2147 C C . PHE A 1 275 ? 10.625 -18.794 -15.033 1.00 40.34 275 PHE A C 1
ATOM 2149 O O . PHE A 1 275 ? 10.839 -17.825 -14.303 1.00 40.34 275 PHE A O 1
ATOM 2156 N N . ASN A 1 276 ? 11.275 -19.016 -16.178 1.00 33.06 276 ASN A N 1
ATOM 2157 C CA . ASN A 1 276 ? 12.466 -18.284 -16.614 1.00 33.06 276 ASN A CA 1
ATOM 2158 C C . ASN A 1 276 ? 12.161 -17.024 -17.449 1.00 33.06 276 ASN A C 1
ATOM 2160 O O . ASN A 1 276 ? 13.077 -16.253 -17.703 1.00 33.06 276 ASN A O 1
ATOM 2164 N N . THR A 1 277 ? 10.912 -16.781 -17.864 1.00 34.19 277 THR A N 1
ATOM 2165 C CA . THR A 1 277 ? 10.508 -15.577 -18.624 1.00 34.19 277 THR A CA 1
ATOM 2166 C C . THR A 1 277 ? 9.064 -15.170 -18.313 1.00 34.19 277 THR A C 1
ATOM 2168 O O . THR A 1 277 ? 8.199 -16.028 -18.137 1.00 34.19 277 THR A O 1
ATOM 2171 N N . HIS A 1 278 ? 8.776 -13.860 -18.266 1.00 39.56 278 HIS A N 1
ATOM 2172 C CA . HIS A 1 278 ? 7.434 -13.334 -17.959 1.00 39.56 278 HIS A CA 1
ATOM 2173 C C . HIS A 1 278 ? 6.374 -13.794 -18.981 1.00 39.56 278 HIS A C 1
ATOM 2175 O O . HIS A 1 278 ? 5.245 -14.086 -18.607 1.00 39.56 278 HIS A O 1
ATOM 2181 N N . GLN A 1 279 ? 6.757 -13.995 -20.246 1.00 34.66 279 GLN A N 1
ATOM 2182 C CA . GLN A 1 279 ? 5.880 -14.538 -21.292 1.00 34.66 279 GLN A CA 1
ATOM 2183 C C . GLN A 1 279 ? 5.416 -15.979 -20.986 1.00 34.66 279 GLN A C 1
ATOM 2185 O O . GLN A 1 279 ? 4.244 -16.307 -21.158 1.00 34.66 279 GLN A O 1
ATOM 2190 N N . GLN A 1 280 ? 6.304 -16.817 -20.433 1.00 32.66 280 GLN A N 1
ATOM 2191 C CA . GLN A 1 280 ? 5.965 -18.164 -19.954 1.00 32.66 280 GLN A CA 1
ATOM 2192 C C . GLN A 1 280 ? 5.189 -18.136 -18.633 1.00 32.66 280 GLN A C 1
ATOM 2194 O O . GLN A 1 280 ? 4.353 -19.009 -18.412 1.00 32.66 280 GLN A O 1
ATOM 2199 N N . VAL A 1 281 ? 5.424 -17.131 -17.778 1.00 36.25 281 VAL A N 1
ATOM 2200 C CA . VAL A 1 281 ? 4.620 -16.873 -16.572 1.00 36.25 281 VAL A CA 1
ATOM 2201 C C . VAL A 1 281 ? 3.180 -16.565 -16.986 1.00 36.25 281 VAL A C 1
ATOM 2203 O O . VAL A 1 281 ? 2.279 -17.270 -16.557 1.00 36.25 281 VAL A O 1
ATOM 2206 N N . VAL A 1 282 ? 2.946 -15.609 -17.887 1.00 35.44 282 VAL A N 1
ATOM 2207 C CA . VAL A 1 282 ? 1.598 -15.219 -18.342 1.00 35.44 282 VAL A CA 1
ATOM 2208 C C . VAL A 1 282 ? 0.863 -16.376 -19.037 1.00 35.44 282 VAL A C 1
ATOM 2210 O O . VAL A 1 282 ? -0.284 -16.645 -18.681 1.00 35.44 282 VAL A O 1
ATOM 2213 N N . GLN A 1 283 ? 1.525 -17.118 -19.937 1.00 31.03 283 GLN A N 1
ATOM 2214 C CA . GLN A 1 283 ? 0.930 -18.265 -20.647 1.00 31.03 283 GLN A CA 1
ATOM 2215 C C . GLN A 1 283 ? 0.715 -19.508 -19.756 1.00 31.03 283 GLN A C 1
ATOM 2217 O O . GLN A 1 283 ? -0.261 -20.230 -19.934 1.00 31.03 283 GLN A O 1
ATOM 2222 N N . SER A 1 284 ? 1.574 -19.766 -18.761 1.00 31.94 284 SER A N 1
ATOM 2223 C CA . SER A 1 284 ? 1.435 -20.931 -17.862 1.00 31.94 284 SER A CA 1
ATOM 2224 C C . SER A 1 284 ? 0.565 -20.650 -16.631 1.00 31.94 284 SER A C 1
ATOM 2226 O O . SER A 1 284 ? 0.037 -21.594 -16.036 1.00 31.94 284 SER A O 1
ATOM 2228 N N . LEU A 1 285 ? 0.361 -19.379 -16.260 1.00 34.59 285 LEU A N 1
ATOM 2229 C CA . LEU A 1 285 ? -0.533 -18.945 -15.174 1.00 34.59 285 LEU A CA 1
ATOM 2230 C C . LEU A 1 285 ? -2.010 -19.286 -15.433 1.00 34.59 285 LEU A C 1
ATOM 2232 O O . LEU A 1 285 ? -2.791 -19.318 -14.486 1.00 34.59 285 LEU A O 1
ATOM 2236 N N . GLU A 1 286 ? -2.400 -19.573 -16.678 1.00 33.12 286 GLU A N 1
ATOM 2237 C CA . GLU A 1 286 ? -3.722 -20.139 -16.988 1.00 33.12 286 GLU A CA 1
ATOM 2238 C C . GLU A 1 286 ? -3.846 -21.611 -16.562 1.00 33.12 286 GLU A C 1
ATOM 2240 O O . GLU A 1 286 ? -4.927 -22.063 -16.193 1.00 33.12 286 GLU A O 1
ATOM 2245 N N . SER A 1 287 ? -2.732 -22.351 -16.551 1.00 27.30 287 SER A N 1
ATOM 2246 C CA . SER A 1 287 ? -2.688 -23.791 -16.249 1.00 27.30 287 SER A CA 1
ATOM 2247 C C . SER A 1 287 ? -2.299 -24.120 -14.802 1.00 27.30 287 SER A C 1
ATOM 2249 O O . SER A 1 287 ? -2.565 -25.220 -14.316 1.00 27.30 287 SER A O 1
ATOM 2251 N N . MET A 1 288 ? -1.698 -23.170 -14.080 1.00 29.36 288 MET A N 1
ATOM 2252 C CA . MET A 1 288 ? -1.283 -23.335 -12.688 1.00 29.36 288 MET A CA 1
ATOM 2253 C C . MET A 1 288 ? -2.079 -22.416 -11.774 1.00 29.36 288 MET A C 1
ATOM 2255 O O . MET A 1 288 ? -1.647 -21.326 -11.401 1.00 29.36 288 MET A O 1
ATOM 2259 N N . PHE A 1 289 ? -3.228 -22.925 -11.328 1.00 29.64 289 PHE A N 1
ATOM 2260 C CA . PHE A 1 289 ? -3.856 -22.463 -10.099 1.00 29.64 289 PHE A CA 1
ATOM 2261 C C . PHE A 1 289 ? -2.894 -22.697 -8.934 1.00 29.64 289 PHE A C 1
ATOM 2263 O O . PHE A 1 289 ? -2.956 -23.707 -8.227 1.00 29.64 289 PHE A O 1
ATOM 2270 N N . LEU A 1 290 ? -2.052 -21.710 -8.648 1.00 29.44 290 LEU A N 1
ATOM 2271 C CA . LEU A 1 290 ? -1.683 -21.477 -7.270 1.00 29.44 290 LEU A CA 1
ATOM 2272 C C . LEU A 1 290 ? -2.950 -21.001 -6.554 1.00 29.44 290 LEU A C 1
ATOM 2274 O O . LEU A 1 290 ? -3.192 -19.814 -6.372 1.00 29.44 290 LEU A O 1
ATOM 2278 N N . LYS A 1 291 ? -3.726 -21.966 -6.048 1.00 29.53 291 LYS A N 1
ATOM 2279 C CA . LYS A 1 291 ? -4.349 -21.820 -4.733 1.00 29.53 291 LYS A CA 1
ATOM 2280 C C . LYS A 1 291 ? -3.207 -21.624 -3.730 1.00 29.53 291 LYS A C 1
ATOM 2282 O O . LYS A 1 291 ? -2.794 -22.543 -3.027 1.00 29.53 291 LYS A O 1
ATOM 2287 N N . VAL A 1 292 ? -2.607 -20.443 -3.725 1.00 29.70 292 VAL A N 1
ATOM 2288 C CA . VAL A 1 292 ? -2.184 -19.826 -2.478 1.00 29.70 292 VAL A CA 1
ATOM 2289 C C . VAL A 1 292 ? -3.340 -18.909 -2.134 1.00 29.70 292 VAL A C 1
ATOM 2291 O O . VAL A 1 292 ? -3.296 -17.695 -2.255 1.00 29.70 292 VAL A O 1
ATOM 2294 N N . GLN A 1 293 ? -4.429 -19.556 -1.721 1.00 30.41 293 GLN A N 1
ATOM 2295 C CA . GLN A 1 293 ? -5.189 -19.001 -0.628 1.00 30.41 293 GLN A CA 1
ATOM 2296 C C . GLN A 1 293 ? -4.140 -18.851 0.475 1.00 30.41 293 GLN A C 1
ATOM 2298 O O . GLN A 1 293 ? -3.660 -19.854 1.009 1.00 30.41 293 GLN A O 1
ATOM 2303 N N . ILE A 1 294 ? -3.675 -17.625 0.723 1.00 27.78 294 ILE A N 1
ATOM 2304 C CA . ILE A 1 294 ? -3.084 -17.324 2.020 1.00 27.78 294 ILE A CA 1
ATOM 2305 C C . ILE A 1 294 ? -4.252 -17.571 2.968 1.00 27.78 294 ILE A C 1
ATOM 2307 O O . ILE A 1 294 ? -5.132 -16.727 3.119 1.00 27.78 294 ILE A O 1
ATOM 2311 N N . ASN A 1 295 ? -4.344 -18.803 3.468 1.00 26.03 295 ASN A N 1
ATOM 2312 C CA . ASN A 1 295 ? -5.248 -19.173 4.535 1.00 26.03 295 ASN A CA 1
ATOM 2313 C C . ASN A 1 295 ? -4.743 -18.414 5.761 1.00 26.03 295 ASN A C 1
ATOM 2315 O O . ASN A 1 295 ? -4.024 -18.953 6.595 1.00 26.03 295 ASN A O 1
ATOM 2319 N N . PHE A 1 296 ? -5.116 -17.141 5.863 1.00 30.58 296 PHE A N 1
ATOM 2320 C CA . PHE A 1 296 ? -5.502 -16.622 7.159 1.00 30.58 296 PHE A CA 1
ATOM 2321 C C . PHE A 1 296 ? -6.654 -17.525 7.589 1.00 30.58 296 PHE A C 1
ATOM 2323 O O . PHE A 1 296 ? -7.597 -17.699 6.817 1.00 30.58 296 PHE A O 1
ATOM 2330 N N . GLY A 1 297 ? -6.467 -18.234 8.702 1.00 25.38 297 GLY A N 1
ATOM 2331 C CA . GLY A 1 297 ? -7.287 -19.367 9.117 1.00 25.38 297 GLY A CA 1
ATOM 2332 C C . GLY A 1 297 ? -8.773 -19.196 8.809 1.00 25.38 297 GLY A C 1
ATOM 2333 O O . GLY A 1 297 ? -9.348 -18.122 8.958 1.00 25.38 297 GLY A O 1
ATOM 2334 N N . SER A 1 298 ? -9.382 -20.285 8.355 1.00 29.05 298 SER A N 1
ATOM 2335 C CA . SER A 1 298 ? -10.817 -20.423 8.143 1.00 29.05 298 SER A CA 1
ATOM 2336 C C . SER A 1 298 ? -11.634 -19.753 9.252 1.00 29.05 298 SER A C 1
ATOM 2338 O O . SER A 1 298 ? -11.735 -20.293 10.350 1.00 29.05 298 SER A O 1
ATOM 2340 N N . CYS A 1 299 ? -12.263 -18.620 8.947 1.00 26.09 299 CYS A N 1
ATOM 2341 C CA . CYS A 1 299 ? -13.424 -18.141 9.684 1.00 26.09 299 CYS A CA 1
ATOM 2342 C C . CYS A 1 299 ? -14.313 -17.324 8.741 1.00 26.09 299 CYS A C 1
ATOM 2344 O O . CYS A 1 299 ? -14.187 -16.112 8.593 1.00 26.09 299 CYS A O 1
ATOM 2346 N N . GLN A 1 300 ? -15.201 -18.037 8.047 1.00 27.81 300 GLN A N 1
ATOM 2347 C CA . GLN A 1 300 ? -16.382 -17.449 7.432 1.00 27.81 300 GLN A CA 1
ATOM 2348 C C . GLN A 1 300 ? -17.306 -16.953 8.547 1.00 27.81 300 GLN A C 1
ATOM 2350 O O . GLN A 1 300 ? -17.907 -17.777 9.229 1.00 27.81 300 GLN A O 1
ATOM 2355 N N . GLN A 1 301 ? -17.500 -15.643 8.680 1.00 22.56 301 GLN A N 1
ATOM 2356 C CA . GLN A 1 301 ? -18.774 -15.103 9.157 1.00 22.56 301 GLN A CA 1
ATOM 2357 C C . GLN A 1 301 ? -19.142 -13.877 8.323 1.00 22.56 301 GLN A C 1
ATOM 2359 O O . GLN A 1 301 ? -18.674 -12.765 8.540 1.00 22.56 301 GLN A O 1
ATOM 2364 N N . TYR A 1 302 ? -19.991 -14.127 7.328 1.00 22.53 302 TYR A N 1
ATOM 2365 C CA . TYR A 1 302 ? -20.731 -13.109 6.600 1.00 22.53 302 TYR A CA 1
ATOM 2366 C C . TYR A 1 302 ? -21.654 -12.370 7.573 1.00 22.53 302 TYR A C 1
ATOM 2368 O O . TYR A 1 302 ? -22.513 -13.005 8.187 1.00 22.53 302 TYR A O 1
ATOM 2376 N N . LEU A 1 303 ? -21.565 -11.041 7.649 1.00 22.45 303 LEU A N 1
ATOM 2377 C CA . LEU A 1 303 ? -22.691 -10.234 8.115 1.00 22.45 303 LEU A CA 1
ATOM 2378 C C . LEU A 1 303 ? -23.334 -9.551 6.904 1.00 22.45 303 LEU A C 1
ATOM 2380 O O . LEU A 1 303 ? -22.840 -8.555 6.384 1.00 22.45 303 LEU A O 1
ATOM 2384 N N . LYS A 1 304 ? -24.453 -10.123 6.445 1.00 19.50 304 LYS A N 1
ATOM 2385 C CA . LYS A 1 304 ? -25.434 -9.428 5.606 1.00 19.50 304 LYS A CA 1
ATOM 2386 C C . LYS A 1 304 ? -25.963 -8.239 6.409 1.00 19.50 304 LYS A C 1
ATOM 2388 O O . LYS A 1 304 ? -26.719 -8.437 7.357 1.00 19.50 304 LYS A O 1
ATOM 2393 N N . LEU A 1 305 ? -25.602 -7.022 6.021 1.00 21.27 305 LEU A N 1
ATOM 2394 C CA . LEU A 1 305 ? -26.374 -5.844 6.402 1.00 21.27 305 LEU A CA 1
ATOM 2395 C C . LEU A 1 305 ? -27.601 -5.802 5.483 1.00 21.27 305 LEU A C 1
ATOM 2397 O O . LEU A 1 305 ? -27.490 -5.521 4.292 1.00 21.27 305 LEU A O 1
ATOM 2401 N N . HIS A 1 306 ? -28.758 -6.186 6.025 1.00 18.86 306 HIS A N 1
ATOM 2402 C CA . HIS A 1 306 ? -30.039 -5.775 5.458 1.00 18.86 306 HIS A CA 1
ATOM 2403 C C . HIS A 1 306 ? -30.204 -4.262 5.680 1.00 18.86 306 HIS A C 1
ATOM 2405 O O . HIS A 1 306 ? -29.755 -3.757 6.707 1.00 18.86 306 HIS A O 1
ATOM 2411 N N . CYS A 1 307 ? -30.786 -3.617 4.664 1.00 27.50 307 CYS A N 1
ATOM 2412 C CA . CYS A 1 307 ? -30.945 -2.180 4.410 1.00 27.50 307 CYS A CA 1
ATOM 2413 C C . CYS A 1 307 ? -31.087 -1.256 5.624 1.00 27.50 307 CYS A C 1
ATOM 2415 O O . CYS A 1 307 ? -31.880 -1.586 6.533 1.00 27.50 307 CYS A O 1
#

Secondary structure (DSSP, 8-state):
--HHHHHHHHHHHHHHHHHT-TT-----HHHHHHHHHHHTT--------TTS-THHHHHHHHHHHHHTTS-SS-------S-HHHHHHHHHHHHTTT-TT----------TTEEEEEEE-SSS-SGGGHHHHHHHHHHGGGSPPEEEEESSHHHHHHHHHHHHHHHT--STT-SEEEESTTS-HHHHHHHHHIIIIISS--EEEE-GGG-TT---TT--EEEEES--SSHHHHHHHHTTS-TTSS-EEEEEEE-S--TTS-HHHHHHHH------SSHHHHHHHTTT--------------------

Sequence (307 aa):
MAHERDESLFNSAVNSVLNDQNHIKSLKPQQLTALEAFLSKEDVFALLPTGFGKSLIYQLAPLVAKKMSLYKNPVVVVVSPLLALMEQQVTEASKLHLEKAVTLIESPNRSNIRLGLTHIRGPHLDCMDWIVQEVKEMGITMSPVLIYCRTIKEVGRVFCYLKAELDEDSDNMIIRMFHSKTLPQNKTRVLSSLSGEGNCKVVVATTALGMGLNFPNISHVVMYGVPEDIEAIVQEIGRAGRNGEQSHAVIYCIKQYTKVDQVVKELLNSKKTWFNTHQQVVQSLESMFLKVQINFGSCQQYLKLHC